Protein AF-A0A6G3XLB9-F1 (afdb_monomer_lite)

InterPro domains:
  IPR001460 Penicillin-binding protein, transpeptidase [PF00905] (179-343)
  IPR012338 Beta-lactamase/transpeptidase-like [G3DSA:3.40.710.10] (154-348)
  IPR012338 Beta-lactamase/transpeptidase-like [SSF56601] (153-343)
  IPR050515 Class D beta-lactamase/transpeptidase [PTHR30627] (144-345)

Secondary structure (DSSP, 8-state):
-HHHHHHTTS-EEEEEEEE---BTTEEEEEEEEEEEETTEEEEEEEEEEEEEEE-TTT-SEEEE--GGGT-TTPPTT-EEEEEE-S---EEEE-TTS-B--TTT-GGGHHHHHHHHHHHTTTS--B--EEEEEE-SSTTSPPEEEEEEEPPBPEEEE-S--HHHHHHHHHHHTTSTT-EEEEEEGGGTEEEEEEESSTTS--HHHH--B--GGGGHHHHHHHHHHTTS--TTSB----SEEEETTEEEE-GGG--PPTT-BHHHHHHTT-SHHHHTTHHHH--TTHHHHHHHHTS-TTS----SS--PPPB-----HHHHHHHTTT-SS-BB-HHHHHHHHHHHHHS--

Structure (mmCIF, N/CA/C/O backbone):
data_AF-A0A6G3XLB9-F1
#
_entry.id   AF-A0A6G3XLB9-F1
#
loop_
_atom_site.group_PDB
_atom_site.id
_atom_site.type_symbol
_atom_site.label_atom_id
_atom_site.label_alt_id
_atom_site.label_comp_id
_atom_site.label_asym_id
_atom_site.label_entity_id
_atom_site.label_seq_id
_atom_site.pdbx_PDB_ins_code
_atom_site.Cartn_x
_atom_site.Cartn_y
_atom_site.Cartn_z
_atom_site.occupancy
_atom_site.B_iso_or_equiv
_atom_site.auth_seq_id
_atom_site.auth_comp_id
_atom_site.auth_asym_id
_atom_site.auth_atom_id
_atom_site.pdbx_PDB_model_num
ATOM 1 N N . PRO A 1 1 ? -29.215 17.493 33.807 1.00 61.50 1 PRO A N 1
ATOM 2 C CA . PRO A 1 1 ? -28.642 16.806 32.622 1.00 61.50 1 PRO A CA 1
ATOM 3 C C . PRO A 1 1 ? -28.037 15.432 32.961 1.00 61.50 1 PRO A C 1
ATOM 5 O O . PRO A 1 1 ? -28.637 14.429 32.603 1.00 61.50 1 PRO A O 1
ATOM 8 N N . VAL A 1 2 ? -26.942 15.364 33.736 1.00 71.38 2 VAL A N 1
ATOM 9 C CA . VAL A 1 2 ? -26.211 14.101 34.005 1.00 71.38 2 VAL A CA 1
ATOM 10 C C . VAL A 1 2 ? -27.063 13.036 34.715 1.00 71.38 2 VAL A C 1
ATOM 12 O O . VAL A 1 2 ? -27.076 11.879 34.305 1.00 71.38 2 VAL A O 1
ATOM 15 N N . LEU A 1 3 ? -27.842 13.412 35.738 1.00 75.50 3 LEU A N 1
ATOM 16 C CA . LEU A 1 3 ? -28.719 12.466 36.449 1.00 75.50 3 LEU A CA 1
ATOM 17 C C . LEU A 1 3 ? -29.851 11.907 35.572 1.00 75.50 3 LEU A C 1
ATOM 19 O O . LEU A 1 3 ? -30.246 10.762 35.768 1.00 75.50 3 LEU A O 1
ATOM 23 N N . ALA A 1 4 ? -30.347 12.691 34.607 1.00 75.81 4 ALA A N 1
ATOM 24 C CA . ALA A 1 4 ? -31.329 12.213 33.635 1.00 75.81 4 ALA A CA 1
ATOM 25 C C . ALA A 1 4 ? -30.671 11.210 32.674 1.00 75.81 4 ALA A C 1
ATOM 27 O O . ALA A 1 4 ? -31.152 10.086 32.555 1.00 75.81 4 ALA A O 1
ATOM 28 N N . SER A 1 5 ? -29.491 11.549 32.131 1.00 76.62 5 SER A N 1
ATOM 29 C CA . SER A 1 5 ? -28.730 10.647 31.251 1.00 76.62 5 SER A CA 1
ATOM 30 C C . SER A 1 5 ? -28.368 9.318 31.922 1.00 76.62 5 SER A C 1
ATOM 32 O O . SER A 1 5 ? -28.379 8.280 31.276 1.00 76.62 5 SER A O 1
ATOM 34 N N . TYR A 1 6 ? -28.141 9.300 33.242 1.00 84.94 6 TYR A N 1
ATOM 35 C CA . TYR A 1 6 ? -27.827 8.073 33.979 1.00 84.94 6 TYR A CA 1
ATOM 36 C C . TYR A 1 6 ? -28.937 7.011 33.872 1.00 84.94 6 TYR A C 1
ATOM 38 O O . TYR A 1 6 ? -28.664 5.826 33.686 1.00 84.94 6 TYR A O 1
ATOM 46 N N . GLY A 1 7 ? -30.199 7.425 33.997 1.00 85.38 7 GLY A N 1
ATOM 47 C CA . GLY A 1 7 ? -31.343 6.517 33.907 1.00 85.38 7 GLY A CA 1
ATOM 48 C C . GLY A 1 7 ? -31.862 6.341 32.480 1.00 85.38 7 GLY A C 1
ATOM 49 O O . GLY A 1 7 ? -32.194 5.226 32.079 1.00 85.38 7 GLY A O 1
ATOM 50 N N . GLU A 1 8 ? -31.943 7.432 31.721 1.00 86.06 8 GLU A N 1
ATOM 51 C CA . GLU A 1 8 ? -32.620 7.472 30.422 1.00 86.06 8 GLU A CA 1
ATOM 52 C C . GLU A 1 8 ? -31.696 7.050 29.277 1.00 86.06 8 GLU A C 1
ATOM 54 O O . GLU A 1 8 ? -32.019 6.102 28.558 1.00 86.06 8 GLU A O 1
ATOM 59 N N . ASP A 1 9 ? -30.528 7.681 29.156 1.00 88.06 9 ASP A N 1
ATOM 60 C CA . ASP A 1 9 ? -29.599 7.470 28.037 1.00 88.06 9 ASP A CA 1
ATOM 61 C C . ASP A 1 9 ? -28.679 6.267 28.277 1.00 88.06 9 ASP A C 1
ATOM 63 O O . ASP A 1 9 ? -28.451 5.440 27.395 1.00 88.06 9 ASP A O 1
ATOM 67 N N . ALA A 1 10 ? -28.189 6.121 29.506 1.00 89.56 10 ALA A N 1
ATOM 68 C CA . ALA A 1 10 ? -27.330 5.024 29.929 1.00 89.56 10 ALA A CA 1
ATOM 69 C C . ALA A 1 10 ? -28.110 3.789 30.382 1.00 89.56 10 ALA A C 1
ATOM 71 O O . ALA A 1 10 ? -27.511 2.750 30.640 1.00 89.56 10 ALA A O 1
ATOM 72 N N . ARG A 1 11 ? -29.443 3.881 30.498 1.00 93.31 11 ARG A N 1
ATOM 73 C CA . ARG A 1 11 ? -30.326 2.762 30.869 1.00 93.31 11 ARG A CA 1
ATOM 74 C C . ARG A 1 11 ? -29.894 2.030 32.147 1.00 93.31 11 ARG A C 1
ATOM 76 O O . ARG A 1 11 ? -30.068 0.810 32.276 1.00 93.31 11 ARG A O 1
ATOM 83 N N . ILE A 1 12 ? -29.311 2.762 33.096 1.00 92.50 12 ILE A N 1
ATOM 84 C CA . ILE A 1 12 ? -28.832 2.199 34.353 1.00 92.50 12 ILE A CA 1
ATOM 85 C C . ILE A 1 12 ? -30.005 2.143 35.334 1.00 92.50 12 ILE A C 1
ATOM 87 O O . ILE A 1 12 ? -30.500 3.158 35.820 1.00 92.50 12 ILE A O 1
ATOM 91 N N . GLY A 1 13 ? -30.455 0.926 35.637 1.00 88.12 13 GLY A N 1
ATOM 92 C CA . GLY A 1 13 ? -31.552 0.647 36.560 1.00 88.12 13 GLY A CA 1
ATOM 93 C C . GLY A 1 13 ? -31.109 -0.114 37.812 1.00 88.12 13 GLY A C 1
ATOM 94 O O . GLY A 1 13 ? -29.985 -0.608 37.909 1.00 88.12 13 GLY A O 1
ATOM 95 N N . LYS A 1 14 ? -32.026 -0.248 38.785 1.00 85.75 14 LYS A N 1
ATOM 96 C CA . LYS A 1 14 ? -31.817 -0.984 40.054 1.00 85.75 14 LYS A CA 1
ATOM 97 C C . LYS A 1 14 ? -30.526 -0.576 40.778 1.00 85.75 14 LYS A C 1
ATOM 99 O O . LYS A 1 14 ? -29.664 -1.406 41.061 1.00 85.75 14 LYS A O 1
ATOM 104 N N . VAL A 1 15 ? -30.406 0.712 41.078 1.00 92.88 15 VAL A N 1
ATOM 105 C CA . VAL A 1 15 ? -29.230 1.274 41.745 1.00 92.88 15 VAL A CA 1
ATOM 106 C C . VAL A 1 15 ? -29.278 0.981 43.246 1.00 92.88 15 VAL A C 1
ATOM 108 O O . VAL A 1 15 ? -30.219 1.360 43.940 1.00 92.88 15 VAL A O 1
ATOM 111 N N . LYS A 1 16 ? -28.233 0.335 43.760 1.00 95.94 16 LYS A N 1
ATOM 112 C CA . LYS A 1 16 ? -27.944 0.187 45.187 1.00 95.94 16 LYS A CA 1
ATOM 113 C C . LYS A 1 16 ? -26.653 0.930 45.503 1.00 95.94 16 LYS A C 1
ATOM 115 O O . LYS A 1 16 ? -25.577 0.516 45.077 1.00 95.94 16 LYS A O 1
ATOM 120 N N . ILE A 1 17 ? -26.767 1.989 46.295 1.00 96.06 17 ILE A N 1
ATOM 121 C CA . ILE A 1 17 ? -25.628 2.758 46.800 1.00 96.06 17 ILE A CA 1
ATOM 122 C C . ILE A 1 17 ? -25.336 2.294 48.225 1.00 96.06 17 ILE A C 1
ATOM 124 O O . ILE A 1 17 ? -26.238 2.220 49.056 1.00 96.06 17 ILE A O 1
ATOM 128 N N . THR A 1 18 ? -24.086 1.933 48.499 1.00 97.25 18 THR A N 1
ATOM 129 C CA . THR A 1 18 ? -23.629 1.506 49.827 1.00 97.25 18 THR A CA 1
ATOM 130 C C . THR A 1 18 ? -22.561 2.482 50.314 1.00 97.25 18 THR A C 1
ATOM 132 O O . THR A 1 18 ? -21.472 2.485 49.734 1.00 97.25 18 THR A O 1
ATOM 135 N N . PRO A 1 19 ? -22.845 3.324 51.325 1.00 96.06 19 PRO A N 1
ATOM 136 C CA . PRO A 1 19 ? -21.860 4.251 51.864 1.00 96.06 19 PRO A CA 1
ATOM 137 C C . PRO A 1 19 ? -20.759 3.505 52.623 1.00 96.06 19 PRO A C 1
ATOM 139 O O . PRO A 1 19 ? -21.019 2.519 53.313 1.00 96.06 19 PRO A O 1
ATOM 142 N N . GLY A 1 20 ? -19.531 3.990 52.483 1.00 94.81 20 GLY A N 1
ATOM 143 C CA . GLY A 1 20 ? -18.390 3.620 53.308 1.00 94.81 20 GLY A CA 1
ATOM 144 C C . GLY A 1 20 ? -18.205 4.578 54.493 1.00 94.81 20 GLY A C 1
ATOM 145 O O . GLY A 1 20 ? -18.959 5.544 54.641 1.00 94.81 20 GLY A O 1
ATOM 146 N N . PRO A 1 21 ? -17.204 4.325 55.354 1.00 95.06 21 PRO A N 1
ATOM 147 C CA . PRO A 1 21 ? -16.881 5.206 56.471 1.00 95.06 21 PRO A CA 1
ATOM 148 C C . PRO A 1 21 ? -16.457 6.603 55.979 1.00 95.06 21 PRO A C 1
ATOM 150 O O . PRO A 1 21 ? -15.603 6.686 55.093 1.00 95.06 21 PRO A O 1
ATOM 153 N N . PRO A 1 22 ? -17.013 7.698 56.530 1.00 94.44 22 PRO A N 1
ATOM 154 C CA . PRO A 1 22 ? -16.615 9.051 56.155 1.00 94.44 22 PRO A CA 1
ATOM 155 C C . PRO A 1 22 ? -15.195 9.382 56.636 1.00 94.44 22 PRO A C 1
ATOM 157 O O . PRO A 1 22 ? -14.788 8.977 57.726 1.00 94.44 22 PRO A O 1
ATOM 160 N N . VAL A 1 23 ? -14.466 10.175 55.848 1.00 94.44 23 VAL A N 1
ATOM 161 C CA . VAL A 1 23 ? -13.129 10.693 56.178 1.00 94.44 23 VAL A CA 1
ATOM 162 C C . VAL A 1 23 ? -13.140 12.212 56.019 1.00 94.44 23 VAL A C 1
ATOM 164 O O . VAL A 1 23 ? -13.161 12.743 54.909 1.00 94.44 23 VAL A O 1
ATOM 167 N N . GLY A 1 24 ? -13.150 12.937 57.140 1.00 94.31 24 GLY A N 1
ATOM 168 C CA . GLY A 1 24 ? -13.325 14.390 57.123 1.00 94.31 24 GLY A CA 1
ATOM 169 C C . GLY A 1 24 ? -14.680 14.777 56.520 1.00 94.31 24 GLY A C 1
ATOM 170 O O . GLY A 1 24 ? -15.721 14.360 57.020 1.00 94.31 24 GLY A O 1
ATOM 171 N N . THR A 1 25 ? -14.670 15.568 55.446 1.00 94.25 25 THR A N 1
ATOM 172 C CA . THR A 1 25 ? -15.878 15.974 54.702 1.00 94.25 25 THR A CA 1
ATOM 173 C C . THR A 1 25 ? -16.255 15.015 53.573 1.00 94.25 25 THR A C 1
ATOM 175 O O . THR A 1 25 ? -17.275 15.220 52.920 1.00 94.25 25 THR A O 1
ATOM 178 N N . LYS A 1 26 ? -15.456 13.976 53.325 1.00 96.12 26 LYS A N 1
ATOM 179 C CA . LYS A 1 26 ? -15.639 13.048 52.209 1.00 96.12 26 LYS A CA 1
ATOM 180 C C . LYS A 1 26 ? -16.366 11.783 52.646 1.00 96.12 26 LYS A C 1
ATOM 182 O O . LYS A 1 26 ? -16.076 11.222 53.703 1.00 96.12 26 LYS A O 1
ATOM 187 N N . VAL A 1 27 ? -17.295 11.320 51.816 1.00 97.00 27 VAL A N 1
ATOM 188 C CA . VAL A 1 27 ? -18.061 10.087 52.023 1.00 97.00 27 VAL A CA 1
ATOM 189 C C . VAL A 1 27 ? -17.866 9.191 50.799 1.00 97.00 27 VAL A C 1
ATOM 191 O O . VAL A 1 27 ? -18.510 9.426 49.771 1.00 97.00 27 VAL A O 1
ATOM 194 N N . PRO A 1 28 ? -16.988 8.174 50.866 1.00 97.00 28 PRO A N 1
ATOM 195 C CA . PRO A 1 28 ? -16.879 7.186 49.803 1.00 97.00 28 PRO A CA 1
ATOM 196 C C . PRO A 1 28 ? -18.130 6.303 49.782 1.00 97.00 28 PRO A C 1
ATOM 198 O O . PRO A 1 28 ? -18.749 6.048 50.815 1.00 97.00 28 PRO A O 1
ATOM 201 N N . TYR A 1 29 ? -18.506 5.792 48.618 1.00 97.38 29 TYR A N 1
ATOM 202 C CA . TYR A 1 29 ? -19.588 4.824 48.469 1.00 97.38 29 TYR A CA 1
ATOM 203 C C . TYR A 1 29 ? -19.343 3.914 47.269 1.00 97.38 29 TYR A C 1
ATOM 205 O O . TYR A 1 29 ? -18.605 4.227 46.339 1.00 97.38 29 TYR A O 1
ATOM 213 N N . THR A 1 30 ? -19.983 2.750 47.286 1.00 97.12 30 THR A N 1
ATOM 214 C CA . THR A 1 30 ? -20.020 1.834 46.143 1.00 97.12 30 THR A CA 1
ATOM 215 C C . THR A 1 30 ? -21.404 1.848 45.525 1.00 97.12 30 THR A C 1
ATOM 217 O O . THR A 1 30 ? -22.406 1.725 46.231 1.00 97.12 30 THR A O 1
ATOM 220 N N . VAL A 1 31 ? -21.454 1.942 44.204 1.00 96.56 31 VAL A N 1
ATOM 221 C CA . VAL A 1 31 ? -22.668 1.790 43.412 1.00 96.56 31 VAL A CA 1
ATOM 222 C C . VAL A 1 31 ? -22.682 0.392 42.815 1.00 96.56 31 VAL A C 1
ATOM 224 O O . VAL A 1 31 ? -21.706 -0.042 42.210 1.00 96.56 31 VAL A O 1
ATOM 227 N N . LYS A 1 32 ? -23.799 -0.315 42.981 1.00 96.75 32 LYS A N 1
ATOM 228 C CA . LYS A 1 32 ? -24.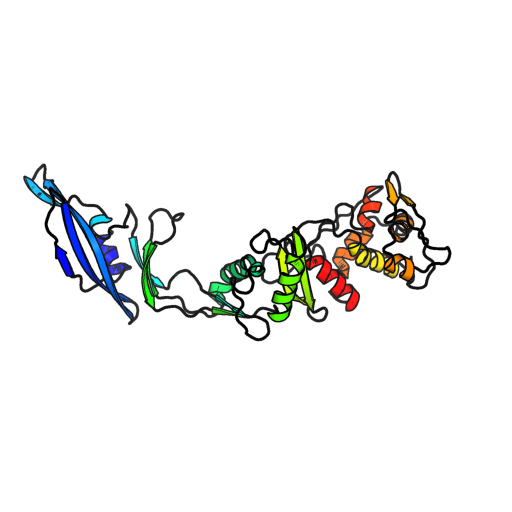132 -1.528 42.231 1.00 96.75 32 LYS A CA 1
ATOM 229 C C . LYS A 1 32 ? -25.422 -1.276 41.477 1.00 96.75 32 LYS A C 1
ATOM 231 O O . LYS A 1 32 ? -26.418 -0.908 42.089 1.00 96.75 32 LYS A O 1
ATOM 236 N N . ALA A 1 33 ? -25.409 -1.486 40.175 1.00 95.56 33 ALA A N 1
ATOM 237 C CA . ALA A 1 33 ? -26.556 -1.265 39.314 1.00 95.56 33 ALA A CA 1
ATOM 238 C C . ALA A 1 33 ? -26.646 -2.352 38.241 1.00 95.56 33 ALA A C 1
ATOM 240 O O . ALA A 1 33 ? -25.793 -3.236 38.137 1.00 95.56 33 ALA A O 1
ATOM 241 N N . THR A 1 34 ? -27.713 -2.316 37.453 1.00 95.44 34 THR A N 1
ATOM 242 C CA . THR A 1 34 ? -27.880 -3.160 36.270 1.00 95.44 34 THR A CA 1
ATOM 243 C C . THR A 1 34 ? -28.110 -2.266 35.070 1.00 95.44 34 THR A C 1
ATOM 245 O O . THR A 1 34 ? -29.065 -1.493 35.061 1.00 95.44 34 THR A O 1
ATOM 248 N N . VAL A 1 35 ? -27.276 -2.400 34.046 1.00 95.44 35 VAL A N 1
ATOM 249 C CA . VAL A 1 35 ? -27.523 -1.741 32.763 1.00 95.44 35 VAL A CA 1
ATOM 250 C C . VAL A 1 35 ? -28.338 -2.673 31.891 1.00 95.44 35 VAL A C 1
ATOM 252 O O . VAL A 1 35 ? -28.033 -3.867 31.842 1.00 95.44 35 VAL A O 1
ATOM 255 N N . SER A 1 36 ? -29.389 -2.156 31.253 1.00 92.62 36 SER A N 1
ATOM 256 C CA . SER A 1 36 ? -30.243 -2.950 30.365 1.00 92.62 36 SER A CA 1
ATOM 257 C C . SER A 1 36 ? -30.520 -2.234 29.052 1.00 92.62 36 SER A C 1
ATOM 259 O O . SER A 1 36 ? -31.028 -1.122 29.054 1.00 92.62 36 SER A O 1
ATOM 261 N N . TYR A 1 37 ? -30.244 -2.888 27.931 1.00 91.50 37 TYR A N 1
ATOM 262 C CA . TYR A 1 37 ? -30.482 -2.341 26.599 1.00 91.50 37 TYR A CA 1
ATOM 263 C C . TYR A 1 37 ? -30.897 -3.465 25.654 1.00 91.50 37 TYR A C 1
ATOM 265 O O . TYR A 1 37 ? -30.228 -4.496 25.603 1.00 91.50 37 TYR A O 1
ATOM 273 N N . ASP A 1 38 ? -32.010 -3.276 24.944 1.00 86.25 38 ASP A N 1
ATOM 274 C CA . ASP A 1 38 ? -32.533 -4.208 23.934 1.00 86.25 38 ASP A CA 1
ATOM 275 C C . ASP A 1 38 ? -32.519 -5.692 24.376 1.00 86.25 38 ASP A C 1
ATOM 277 O O . ASP A 1 38 ? -31.868 -6.561 23.796 1.00 86.25 38 ASP A O 1
ATOM 281 N N . GLY A 1 39 ? -33.151 -5.974 25.522 1.00 85.44 39 GLY A N 1
ATOM 282 C CA . GLY A 1 39 ? -33.248 -7.325 26.096 1.00 85.44 39 GLY A CA 1
ATOM 283 C C . GLY A 1 39 ? -31.958 -7.887 26.717 1.00 85.44 39 GLY A C 1
ATOM 284 O O . GLY A 1 39 ? -31.989 -8.971 27.301 1.00 85.44 39 GLY A O 1
ATOM 285 N N . LYS A 1 40 ? -30.831 -7.168 26.644 1.00 88.06 40 LYS A N 1
ATOM 286 C CA . LYS A 1 40 ? -29.551 -7.543 27.265 1.00 88.06 40 LYS A CA 1
ATOM 287 C C . LYS A 1 40 ? -29.391 -6.819 28.595 1.00 88.06 40 LYS A C 1
ATOM 289 O O . LYS A 1 40 ? -29.655 -5.623 28.673 1.00 88.06 40 LYS A O 1
ATOM 294 N N . SER A 1 41 ? -28.883 -7.511 29.616 1.00 91.75 41 SER A N 1
ATOM 295 C CA . SER A 1 41 ? -28.586 -6.903 30.918 1.00 91.75 41 SER A CA 1
ATOM 296 C C . SER A 1 41 ? -27.256 -7.383 31.490 1.00 91.75 41 SER A C 1
ATOM 298 O O . SER A 1 41 ? -26.941 -8.576 31.443 1.00 91.75 41 SER A O 1
ATOM 300 N N . LYS A 1 42 ? -26.488 -6.465 32.083 1.00 94.00 42 LYS A N 1
ATOM 301 C CA . LYS A 1 42 ? -25.239 -6.772 32.796 1.00 94.00 42 LYS A CA 1
ATOM 302 C C . LYS A 1 42 ? -25.126 -5.967 34.096 1.00 94.00 42 LYS A C 1
ATOM 304 O O . LYS A 1 42 ? -25.623 -4.841 34.164 1.00 94.00 42 LYS A O 1
ATOM 309 N N . PRO A 1 43 ? -24.488 -6.528 35.138 1.00 95.38 43 PRO A N 1
ATOM 310 C CA . PRO A 1 43 ? -24.204 -5.782 36.355 1.00 95.38 43 PRO A CA 1
ATOM 311 C C . PRO A 1 43 ? -23.134 -4.715 36.092 1.00 95.38 43 PRO A C 1
ATOM 313 O O . PRO A 1 43 ? -22.126 -4.991 35.446 1.00 95.38 43 PRO A O 1
ATOM 316 N N . LEU A 1 44 ? -23.342 -3.525 36.651 1.00 94.25 44 LEU A N 1
ATOM 317 C CA . LEU A 1 44 ? -22.369 -2.437 36.716 1.00 94.25 44 LEU A CA 1
ATOM 318 C C . LEU A 1 44 ? -22.015 -2.196 38.184 1.00 94.25 44 LEU A C 1
ATOM 320 O O . LEU A 1 44 ? -22.903 -2.118 39.035 1.00 94.25 44 LEU A O 1
ATOM 324 N N . SER A 1 45 ? -20.726 -2.087 38.496 1.00 94.62 45 SER A N 1
ATOM 325 C CA . SER A 1 45 ? -20.265 -1.779 39.847 1.00 94.62 45 SER A CA 1
ATOM 326 C C . SER A 1 45 ? -19.072 -0.844 39.788 1.00 94.62 45 SER A C 1
ATOM 328 O O . SER A 1 45 ? -18.106 -1.133 39.091 1.00 94.62 45 SER A O 1
ATOM 330 N N . TYR A 1 46 ? -19.120 0.236 40.558 1.00 93.75 46 TYR A N 1
ATOM 331 C CA . TYR A 1 46 ? -18.024 1.194 40.665 1.00 93.75 46 TYR A CA 1
ATOM 332 C C . TYR A 1 46 ? -18.031 1.862 42.041 1.00 93.75 46 TYR A C 1
ATOM 334 O O . TYR A 1 46 ? -19.049 1.882 42.738 1.00 93.75 46 TYR A O 1
ATOM 342 N N . ALA A 1 47 ? -16.879 2.384 42.448 1.00 95.44 47 ALA A N 1
ATOM 343 C CA . ALA A 1 47 ? -16.754 3.218 43.635 1.00 95.44 47 ALA A CA 1
ATOM 344 C C . ALA A 1 47 ? -16.785 4.693 43.230 1.00 95.44 47 ALA A C 1
ATOM 346 O O . ALA A 1 47 ? -16.311 5.050 42.154 1.00 95.44 47 ALA A O 1
ATOM 347 N N . SER A 1 48 ? -17.335 5.540 44.089 1.00 95.50 48 SER A N 1
ATOM 348 C CA . SER A 1 48 ? -17.216 6.987 43.963 1.00 95.50 48 SER A CA 1
ATOM 349 C C . SER A 1 48 ? -17.217 7.634 45.350 1.00 95.50 48 SER A C 1
ATOM 351 O O . SER A 1 48 ? -17.230 6.952 46.375 1.00 95.50 48 SER A O 1
ATOM 353 N N . GLU A 1 49 ? -17.147 8.954 45.389 1.00 96.38 49 GLU A N 1
ATOM 354 C CA . GLU A 1 49 ? -17.085 9.755 46.598 1.00 96.38 49 GLU A CA 1
ATOM 355 C C . GLU A 1 49 ? -17.943 11.007 46.423 1.00 96.38 49 GLU A C 1
ATOM 357 O O . GLU A 1 49 ? -18.153 11.496 45.313 1.00 96.38 49 GLU A O 1
ATOM 362 N N . LEU A 1 50 ? -18.480 11.508 47.531 1.00 96.44 50 LEU A N 1
ATOM 363 C CA . LEU A 1 50 ? -19.092 12.828 47.592 1.00 96.44 50 LEU A CA 1
ATOM 364 C C . LEU A 1 50 ? -18.450 13.638 48.711 1.00 96.44 50 LEU A C 1
ATOM 366 O O . LEU A 1 50 ? -17.997 13.078 49.712 1.00 96.44 50 LEU A O 1
ATOM 370 N N . THR A 1 51 ? -18.450 14.956 48.555 1.00 96.81 51 THR A N 1
ATOM 371 C CA . THR A 1 51 ? -18.022 15.888 49.600 1.00 96.81 51 THR A CA 1
ATOM 372 C C . THR A 1 51 ? -19.254 16.527 50.224 1.00 96.81 51 THR A C 1
ATOM 374 O O . THR A 1 51 ? -20.168 16.956 49.523 1.00 96.81 51 THR A O 1
ATOM 377 N N . VAL A 1 52 ? -19.295 16.588 51.551 1.00 95.81 52 VAL A N 1
ATOM 378 C CA . VAL A 1 52 ? -20.351 17.258 52.309 1.00 95.81 52 VAL A CA 1
ATOM 379 C C . VAL A 1 52 ? -19.872 18.648 52.708 1.00 95.81 52 VAL A C 1
ATOM 381 O O . VAL A 1 52 ? -18.847 18.800 53.373 1.00 95.81 52 VAL A O 1
ATOM 384 N N . VAL A 1 53 ? -20.646 19.663 52.340 1.00 95.31 53 VAL A N 1
ATOM 385 C CA . VAL A 1 53 ? -20.407 21.072 52.672 1.00 95.31 53 VAL A CA 1
ATOM 386 C C . VAL A 1 53 ? -21.566 21.636 53.483 1.00 95.31 53 VAL A C 1
ATOM 388 O O . VAL A 1 53 ? -22.679 21.107 53.484 1.00 95.31 53 VAL A O 1
ATOM 391 N N . ARG A 1 54 ? -21.318 22.731 54.202 1.00 94.69 54 ARG A N 1
ATOM 392 C CA . ARG A 1 54 ? -22.373 23.459 54.908 1.00 94.69 54 ARG A CA 1
ATOM 393 C C . ARG A 1 54 ? -22.962 24.517 53.981 1.00 94.69 54 ARG A C 1
ATOM 395 O O . ARG A 1 54 ? -22.246 25.402 53.526 1.00 94.69 54 ARG A O 1
ATOM 402 N N . GLY A 1 55 ? -24.270 24.453 53.742 1.00 92.00 55 GLY A N 1
ATOM 403 C CA . GLY A 1 55 ? -24.985 25.462 52.968 1.00 92.00 55 GLY A CA 1
ATOM 404 C C . GLY A 1 55 ? -24.874 26.836 53.624 1.00 92.00 55 GLY A C 1
ATOM 405 O O . GLY A 1 55 ? -25.259 26.998 54.781 1.00 92.00 55 GLY A O 1
ATOM 406 N N . LEU A 1 56 ? -24.371 27.824 52.884 1.00 88.94 56 LEU A N 1
ATOM 407 C CA . LEU A 1 56 ? -24.086 29.164 53.412 1.00 88.94 56 LEU A CA 1
ATOM 408 C C . LEU A 1 56 ? -25.351 29.918 53.848 1.00 88.94 56 LEU A C 1
ATOM 410 O O . LEU A 1 56 ? -25.313 30.690 54.799 1.00 88.94 56 LEU A O 1
ATOM 414 N N . THR A 1 57 ? -26.480 29.666 53.183 1.00 89.38 57 THR A N 1
ATOM 415 C CA . THR A 1 57 ? -27.769 30.318 53.466 1.00 89.38 57 THR A CA 1
ATOM 416 C C . THR A 1 57 ? -28.688 29.482 54.354 1.00 89.38 57 THR A C 1
ATOM 418 O O . THR A 1 57 ? -29.472 30.032 55.119 1.00 89.38 57 THR A O 1
ATOM 421 N N . THR A 1 58 ? -28.609 28.151 54.274 1.00 91.50 58 THR A N 1
ATOM 422 C CA . THR A 1 58 ? -29.516 27.241 54.999 1.00 91.50 58 THR A CA 1
ATOM 423 C C . THR A 1 58 ? -28.904 26.650 56.266 1.00 91.50 58 THR A C 1
ATOM 425 O O . THR A 1 58 ? -29.627 26.095 57.090 1.00 91.50 58 THR A O 1
ATOM 428 N N . GLY A 1 59 ? -27.574 26.684 56.399 1.00 91.56 59 GLY A N 1
ATOM 429 C CA . GLY A 1 59 ? -26.825 26.022 57.466 1.00 91.56 59 GLY A CA 1
ATOM 430 C C . GLY A 1 59 ? -26.847 24.487 57.420 1.00 91.56 59 GLY A C 1
ATOM 431 O O . GLY A 1 59 ? -26.209 23.860 58.269 1.00 91.56 59 GLY A O 1
ATOM 432 N N . LYS A 1 60 ? -27.556 23.877 56.459 1.00 94.25 60 LYS A N 1
ATOM 433 C CA . LYS A 1 60 ? -27.735 22.422 56.332 1.00 94.25 60 LYS A CA 1
ATOM 434 C C . LYS A 1 60 ? -26.514 21.761 55.696 1.00 94.25 60 LYS A C 1
ATOM 436 O O . LYS A 1 60 ? -25.792 22.395 54.931 1.00 94.25 60 LYS A O 1
ATOM 441 N N . ALA A 1 61 ? -26.308 20.480 55.992 1.00 92.81 61 ALA A N 1
ATOM 442 C CA . ALA A 1 61 ? -25.367 19.653 55.246 1.00 92.81 61 ALA A CA 1
ATOM 443 C C . ALA A 1 61 ? -25.902 19.445 53.822 1.00 92.81 61 ALA A C 1
ATOM 445 O O . ALA A 1 61 ? -27.035 18.998 53.646 1.00 92.81 61 ALA A O 1
ATOM 446 N N . LEU A 1 62 ? -25.096 19.801 52.829 1.00 94.62 62 LEU A N 1
ATOM 447 C CA . LEU A 1 62 ? -25.382 19.651 51.408 1.00 94.62 62 LEU A CA 1
ATOM 448 C C . LEU A 1 62 ? -24.263 18.838 50.760 1.00 94.62 62 LEU A C 1
ATOM 450 O O . LEU A 1 62 ? -23.136 18.823 51.251 1.00 94.62 62 LEU A O 1
ATOM 454 N N . VAL A 1 63 ? -24.579 18.172 49.654 1.00 94.25 63 VAL A N 1
ATOM 455 C CA . VAL A 1 63 ? -23.558 17.569 48.797 1.00 94.25 63 VAL A CA 1
ATOM 456 C C . VAL A 1 63 ? -22.967 18.673 47.931 1.00 94.25 63 VAL A C 1
ATOM 458 O O . VAL A 1 63 ? -23.713 19.389 47.264 1.00 94.25 63 VAL A O 1
ATOM 461 N N . ASP A 1 64 ? -21.645 18.798 47.949 1.00 94.25 64 ASP A N 1
ATOM 462 C CA . ASP A 1 64 ? -20.910 19.605 46.984 1.00 94.25 64 ASP A CA 1
ATOM 463 C C . ASP A 1 64 ? -20.985 18.897 45.630 1.00 94.25 64 ASP A C 1
ATOM 465 O O . ASP A 1 64 ? -20.341 17.869 45.402 1.00 94.25 64 ASP A O 1
ATOM 469 N N . TRP A 1 65 ? -21.925 19.341 44.799 1.00 93.06 65 TRP A N 1
ATOM 470 C CA . TRP A 1 65 ? -22.305 18.609 43.603 1.00 93.06 65 TRP A CA 1
ATOM 471 C C . TRP A 1 65 ? -21.233 18.745 42.524 1.00 93.06 65 TRP A C 1
ATOM 473 O O . TRP A 1 65 ? -20.872 19.847 42.122 1.00 93.06 65 TRP A O 1
ATOM 483 N N . ALA A 1 66 ? -20.802 17.602 42.002 1.00 93.12 66 ALA A N 1
ATOM 484 C CA . ALA A 1 66 ? -19.977 17.497 40.811 1.00 93.12 66 ALA A CA 1
ATOM 485 C C . ALA A 1 66 ? -20.410 16.260 40.003 1.00 93.12 66 ALA A C 1
ATOM 487 O O . ALA A 1 66 ? -20.938 15.310 40.591 1.00 93.12 66 ALA A O 1
ATOM 488 N N . PRO A 1 67 ? -20.158 16.206 38.681 1.00 92.69 67 PRO A N 1
ATOM 489 C CA . PRO A 1 67 ? -20.433 15.017 37.866 1.00 92.69 67 PRO A CA 1
ATOM 490 C C . PRO A 1 67 ? -19.780 13.737 38.409 1.00 92.69 67 PRO A C 1
ATOM 492 O O . PRO A 1 67 ? -20.349 12.651 38.295 1.00 92.69 67 PRO A O 1
ATOM 495 N N . THR A 1 68 ? -18.640 13.869 39.091 1.00 93.19 68 THR A N 1
ATOM 496 C CA . THR A 1 68 ? -17.936 12.764 39.755 1.00 93.19 68 THR A CA 1
ATOM 497 C C . THR A 1 68 ? -18.773 12.071 40.836 1.00 93.19 68 THR A C 1
ATOM 499 O O . THR A 1 68 ? -18.612 10.871 41.050 1.00 93.19 68 THR A O 1
ATOM 502 N N . VAL A 1 69 ? -19.752 12.763 41.437 1.00 94.31 69 VAL A N 1
ATOM 503 C CA . VAL A 1 69 ? -20.742 12.174 42.362 1.00 94.31 69 VAL A CA 1
ATOM 504 C C . VAL A 1 69 ? -21.657 11.158 41.655 1.00 94.31 69 VAL A C 1
ATOM 506 O O . VAL A 1 69 ? -22.295 10.328 42.291 1.00 94.31 69 VAL A O 1
ATOM 509 N N . VAL A 1 70 ? -21.751 11.183 40.327 1.00 92.75 70 VAL A N 1
ATOM 510 C CA . VAL A 1 70 ? -22.508 10.180 39.567 1.00 92.75 70 VAL A CA 1
ATOM 511 C C . VAL A 1 70 ? -21.603 9.018 39.159 1.00 92.75 70 VAL A C 1
ATOM 513 O O . VAL A 1 70 ? -21.964 7.857 39.359 1.00 92.75 70 VAL A O 1
ATOM 516 N N . HIS A 1 71 ? -20.419 9.319 38.625 1.00 93.69 71 HIS A N 1
ATOM 517 C CA . HIS A 1 71 ? -19.400 8.340 38.252 1.00 93.69 71 HIS A CA 1
ATOM 518 C C . HIS A 1 71 ? -18.013 9.002 38.310 1.00 93.69 71 HIS A C 1
ATOM 520 O O . HIS A 1 71 ?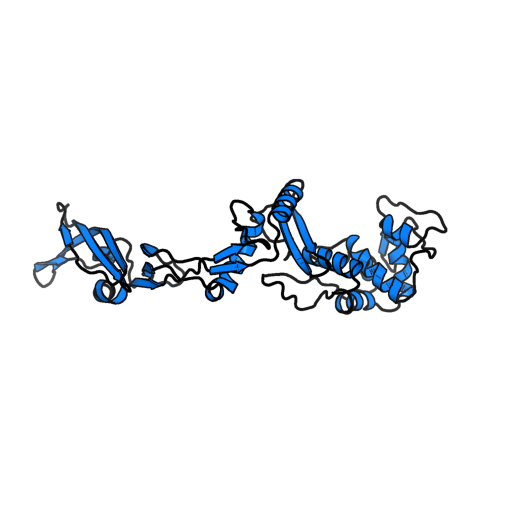 -17.868 10.098 37.775 1.00 93.69 71 HIS A O 1
ATOM 526 N N . PRO A 1 72 ? -16.974 8.370 38.890 1.00 92.94 72 PRO A N 1
ATOM 527 C CA . PRO A 1 72 ? -15.694 9.031 39.189 1.00 92.94 72 PRO A CA 1
ATOM 528 C C . PRO A 1 72 ? -14.934 9.549 37.958 1.00 92.94 72 PRO A C 1
ATOM 530 O O . PRO A 1 72 ? -14.078 10.414 38.094 1.00 92.94 72 PRO A O 1
ATOM 533 N N . GLN A 1 73 ? -15.235 9.019 36.770 1.00 89.50 73 GLN A N 1
ATOM 534 C CA . GLN A 1 73 ? -14.615 9.423 35.501 1.00 89.50 73 GLN A CA 1
ATOM 535 C C . GLN A 1 73 ? -15.415 10.488 34.730 1.00 89.50 73 GLN A C 1
ATOM 537 O O . GLN A 1 73 ? -14.994 10.878 33.647 1.00 89.50 73 GLN A O 1
ATOM 542 N N . LEU A 1 74 ? -16.567 10.945 35.241 1.00 91.56 74 LEU A N 1
ATOM 543 C CA . LEU A 1 74 ? -17.337 12.003 34.584 1.00 91.56 74 LEU A CA 1
ATOM 544 C C . LEU A 1 74 ? -16.679 13.368 34.786 1.00 91.56 74 LEU A C 1
ATOM 546 O O . LEU A 1 74 ? -16.419 13.788 35.915 1.00 91.56 74 LEU A O 1
ATOM 550 N N . THR A 1 75 ? -16.483 14.078 33.680 1.00 89.81 75 THR A N 1
ATOM 551 C CA . THR A 1 75 ? -16.073 15.482 33.638 1.00 89.81 75 THR A CA 1
ATOM 552 C C . THR A 1 75 ? -17.282 16.393 33.416 1.00 89.81 75 THR A C 1
ATOM 554 O O . THR A 1 75 ? -18.409 15.935 33.209 1.00 89.81 75 THR A O 1
ATOM 557 N N . GLU A 1 76 ? -17.077 17.706 33.513 1.00 89.81 76 GLU A N 1
ATOM 558 C CA . GLU A 1 76 ? -18.128 18.676 33.211 1.00 89.81 76 GLU A CA 1
ATOM 559 C C . GLU A 1 76 ? -18.580 18.554 31.747 1.00 89.81 76 GLU A C 1
ATOM 561 O O . GLU A 1 76 ? -17.761 18.478 30.836 1.00 89.81 76 GLU A O 1
ATOM 566 N N . GLY A 1 77 ? -19.896 18.483 31.534 1.00 88.31 77 GLY A N 1
ATOM 567 C CA . GLY A 1 77 ? -20.510 18.328 30.212 1.00 88.31 77 GLY A CA 1
ATOM 568 C C . GLY A 1 77 ? -20.532 16.900 29.651 1.00 88.31 77 GLY A C 1
ATOM 569 O O . GLY A 1 77 ? -21.321 16.643 28.747 1.00 88.31 77 GLY A O 1
ATOM 570 N N . ALA A 1 78 ? -19.745 15.966 30.196 1.00 90.44 78 ALA A N 1
ATOM 571 C CA . ALA A 1 78 ? -19.762 14.573 29.756 1.00 90.44 78 ALA A CA 1
ATOM 572 C C . ALA A 1 78 ? -21.094 13.878 30.091 1.00 90.44 78 ALA A C 1
ATOM 574 O O . ALA A 1 78 ? -21.728 14.168 31.116 1.00 90.44 78 ALA A O 1
ATOM 575 N N . THR A 1 79 ? -21.507 12.929 29.250 1.00 91.62 79 THR A N 1
ATOM 576 C CA . THR A 1 79 ? -22.755 12.172 29.430 1.00 91.62 79 THR A CA 1
ATOM 577 C C . THR A 1 79 ? -22.509 10.670 29.485 1.00 91.62 79 THR A C 1
ATOM 579 O O . THR A 1 79 ? -21.497 10.169 29.002 1.00 91.62 79 THR A O 1
ATOM 582 N N . LEU A 1 80 ? -23.420 9.937 30.129 1.00 91.94 80 LEU A N 1
ATOM 583 C CA . LEU A 1 80 ? -23.412 8.475 30.120 1.00 91.94 80 LEU A CA 1
ATOM 584 C C . LEU A 1 80 ? -24.397 7.985 29.066 1.00 91.94 80 LEU A C 1
ATOM 586 O O . LEU A 1 80 ? -25.546 8.427 29.047 1.00 91.94 80 LEU A O 1
ATOM 590 N N . ARG A 1 81 ? -23.973 7.027 28.245 1.00 92.00 81 ARG A N 1
ATOM 591 C CA . ARG A 1 81 ? -24.798 6.450 27.180 1.00 92.00 81 ARG A CA 1
ATOM 592 C C . ARG A 1 81 ? -24.720 4.940 27.169 1.00 92.00 81 ARG A C 1
ATOM 594 O O . ARG A 1 81 ? -23.755 4.346 27.644 1.00 92.00 81 ARG A O 1
ATOM 601 N N . THR A 1 82 ? -25.774 4.300 26.676 1.00 92.31 82 THR A N 1
ATOM 602 C CA . THR A 1 82 ? -25.763 2.879 26.334 1.00 92.31 82 THR A CA 1
ATOM 603 C C . THR A 1 82 ? -26.442 2.669 24.996 1.00 92.31 82 THR A C 1
ATOM 605 O O . THR A 1 82 ? -27.561 3.131 24.778 1.00 92.31 82 THR A O 1
ATOM 608 N N . GLY A 1 83 ? -25.770 1.943 24.113 1.00 89.31 83 GLY A N 1
ATOM 609 C CA . GLY A 1 83 ? -26.230 1.734 22.752 1.00 89.31 83 GLY A CA 1
ATOM 610 C C . GLY A 1 83 ? -25.324 0.810 21.959 1.00 89.31 83 GLY A C 1
ATOM 611 O O . GLY A 1 83 ? -24.432 0.160 22.509 1.00 89.31 83 GLY A O 1
ATOM 612 N N . GLU A 1 84 ? -25.592 0.742 20.662 1.00 85.56 84 GLU A N 1
ATOM 613 C CA . GLU A 1 84 ? -24.717 0.080 19.705 1.00 85.56 84 GLU A CA 1
ATOM 614 C C . GLU A 1 84 ? -23.370 0.816 19.631 1.00 85.56 84 GLU A C 1
ATOM 616 O O . GLU A 1 84 ? -23.327 2.031 19.461 1.00 85.56 84 GLU A O 1
ATOM 621 N N . SER A 1 85 ? -22.271 0.082 19.813 1.00 71.31 85 SER A N 1
ATOM 622 C CA . SER A 1 85 ? -20.912 0.621 19.759 1.00 71.31 85 SER A CA 1
ATOM 623 C C . SER A 1 85 ? -20.615 1.152 18.360 1.00 71.31 85 SER A C 1
ATOM 625 O O . SER A 1 85 ? -20.859 0.468 17.364 1.00 71.31 85 SER A O 1
ATOM 627 N N . SER A 1 86 ? -20.042 2.351 18.297 1.00 63.16 86 SER A N 1
ATOM 628 C CA . SER A 1 86 ? -19.676 3.057 17.065 1.00 63.16 86 SER A CA 1
ATOM 629 C C . SER A 1 86 ? -18.445 2.479 16.366 1.00 63.16 86 SER A C 1
ATOM 631 O O . SER A 1 86 ? -18.088 2.942 15.287 1.00 63.16 86 SER A O 1
ATOM 633 N N . THR A 1 87 ? -17.777 1.473 16.947 1.00 57.78 87 THR A N 1
ATOM 634 C CA . THR A 1 87 ? -16.609 0.842 16.323 1.00 57.78 87 THR A CA 1
ATOM 635 C C . THR A 1 87 ? -17.013 -0.408 15.543 1.00 57.78 87 THR A C 1
ATOM 637 O O . THR A 1 87 ? -17.133 -1.494 16.123 1.00 57.78 87 THR A O 1
ATOM 640 N N . PRO A 1 88 ? -17.186 -0.315 14.208 1.00 57.72 88 PRO A N 1
ATOM 641 C CA . PRO A 1 88 ? -17.342 -1.501 13.394 1.00 57.72 88 PRO A CA 1
ATOM 642 C C . PRO A 1 88 ? -16.060 -2.328 13.495 1.00 57.72 88 PRO A C 1
ATOM 644 O O . PRO A 1 88 ? -14.970 -1.927 13.078 1.00 57.72 88 PRO A O 1
ATOM 647 N N . THR A 1 89 ? -16.184 -3.507 14.091 1.00 69.56 89 THR A N 1
ATOM 648 C CA . THR A 1 89 ? -15.129 -4.513 14.021 1.00 69.56 89 THR A CA 1
ATOM 649 C C . THR A 1 89 ? -15.270 -5.228 12.688 1.00 69.56 89 THR A C 1
ATOM 651 O O . THR A 1 89 ? -16.375 -5.608 12.300 1.00 69.56 89 THR A O 1
ATOM 654 N N . ILE A 1 90 ? -14.160 -5.404 11.973 1.00 82.75 90 ILE A N 1
ATOM 655 C CA . ILE A 1 90 ? -14.129 -6.281 10.806 1.00 82.75 90 ILE A CA 1
ATOM 656 C C . ILE A 1 90 ? -13.200 -7.458 11.043 1.00 82.75 90 ILE A C 1
ATOM 658 O O . ILE A 1 90 ? -12.197 -7.350 11.746 1.00 82.75 90 ILE A O 1
ATOM 662 N N . GLU A 1 91 ? -13.526 -8.564 10.397 1.00 90.75 91 GLU A N 1
ATOM 663 C CA . GLU A 1 91 ? -12.639 -9.688 10.173 1.00 90.75 91 GLU A CA 1
ATOM 664 C C . GLU A 1 91 ? -12.252 -9.685 8.692 1.00 90.75 91 GLU A C 1
ATOM 666 O O . GLU A 1 91 ? -13.016 -10.115 7.822 1.00 90.75 91 GLU A O 1
ATOM 671 N N . ALA A 1 92 ? -11.071 -9.147 8.389 1.00 93.38 92 ALA A N 1
ATOM 672 C CA . ALA A 1 92 ? -10.509 -9.268 7.054 1.00 93.38 92 ALA A CA 1
ATOM 673 C C . ALA A 1 92 ? -9.992 -10.694 6.856 1.00 93.38 92 ALA A C 1
ATOM 675 O O . ALA A 1 92 ? -9.252 -11.223 7.690 1.00 93.38 92 ALA A O 1
ATOM 676 N N . VAL A 1 93 ? -10.360 -11.312 5.739 1.00 97.19 93 VAL A N 1
ATOM 677 C CA . VAL A 1 93 ? -9.926 -12.667 5.402 1.00 97.19 93 VAL A CA 1
ATOM 678 C C . VAL A 1 93 ? -9.198 -12.705 4.066 1.00 97.19 93 VAL A C 1
ATOM 680 O O . VAL A 1 93 ? -9.490 -11.940 3.144 1.00 97.19 93 VAL A O 1
ATOM 683 N N . ASP A 1 94 ? -8.233 -13.607 3.961 1.00 98.38 94 ASP A N 1
ATOM 684 C CA . ASP A 1 94 ? -7.525 -13.946 2.736 1.00 98.38 94 ASP A CA 1
ATOM 685 C C . ASP A 1 94 ? -8.483 -14.582 1.721 1.00 98.38 94 ASP A C 1
ATOM 687 O O . ASP A 1 94 ? -9.612 -14.953 2.046 1.00 98.38 94 ASP A O 1
ATOM 691 N N . ARG A 1 95 ? -8.023 -14.760 0.483 1.00 97.81 95 ARG A N 1
ATOM 692 C CA . ARG A 1 95 ? -8.793 -15.296 -0.649 1.00 97.81 95 ARG A CA 1
ATOM 693 C C . ARG A 1 95 ? -9.419 -16.680 -0.428 1.00 97.81 95 ARG A C 1
ATOM 695 O O . ARG A 1 95 ? -10.268 -17.072 -1.220 1.00 97.81 95 ARG A O 1
ATOM 702 N N . ASN A 1 96 ? -8.975 -17.423 0.586 1.00 97.62 96 ASN A N 1
ATOM 703 C CA . ASN A 1 96 ? -9.474 -18.750 0.951 1.00 97.62 96 ASN A CA 1
ATOM 704 C C . ASN A 1 96 ? -10.262 -18.727 2.275 1.00 97.62 96 ASN A C 1
ATOM 706 O O . ASN A 1 96 ? -10.650 -19.775 2.787 1.00 97.62 96 ASN A O 1
ATOM 710 N N . GLY A 1 97 ? -10.501 -17.541 2.836 1.00 96.56 97 GLY A N 1
ATOM 711 C CA . GLY A 1 97 ? -11.270 -17.329 4.051 1.00 96.56 97 GLY A CA 1
ATOM 712 C C . GLY A 1 97 ? -10.461 -17.382 5.348 1.00 96.56 97 GLY A C 1
ATOM 713 O O . GLY A 1 97 ? -11.077 -17.305 6.412 1.00 96.56 97 GLY A O 1
ATOM 714 N N . LYS A 1 98 ? -9.126 -17.488 5.295 1.00 97.75 98 LYS A N 1
ATOM 715 C CA . LYS A 1 98 ? -8.269 -17.439 6.488 1.00 97.75 98 LYS A CA 1
ATOM 716 C C . LYS A 1 98 ? -8.211 -16.012 7.028 1.00 97.75 98 LYS A C 1
ATOM 718 O O . LYS A 1 98 ? -7.961 -15.081 6.272 1.00 97.75 98 LYS A O 1
ATOM 723 N N . VAL A 1 99 ? -8.392 -15.839 8.333 1.00 96.25 99 VAL A N 1
ATOM 724 C CA . VAL A 1 99 ? -8.312 -14.523 8.982 1.00 96.25 99 VAL A CA 1
ATOM 725 C C . VAL A 1 99 ? -6.910 -13.925 8.847 1.00 96.25 99 VAL A C 1
ATOM 727 O O . VAL A 1 99 ? -5.912 -14.609 9.070 1.00 96.25 99 VAL A O 1
ATOM 730 N N . LEU A 1 100 ? -6.849 -12.647 8.476 1.00 96.62 100 LEU A N 1
ATOM 731 C CA . LEU A 1 100 ? -5.626 -11.855 8.397 1.00 96.62 100 LEU A CA 1
ATOM 732 C C . LEU A 1 100 ? -5.561 -10.932 9.615 1.00 96.62 100 LEU A C 1
ATOM 734 O O . LEU A 1 100 ? -6.393 -10.037 9.759 1.00 96.62 100 LEU A O 1
ATOM 738 N N . THR A 1 101 ? -4.576 -11.138 10.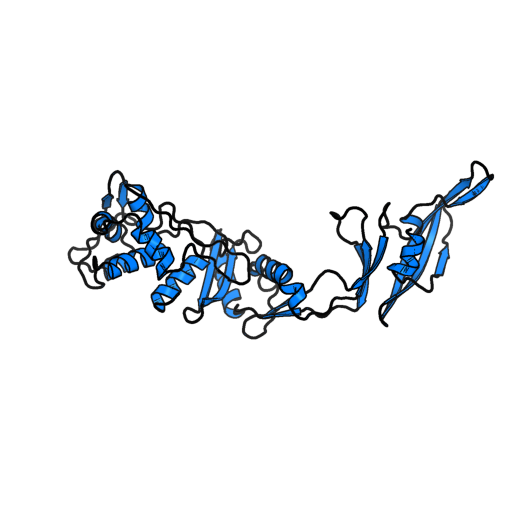489 1.00 92.94 101 THR A N 1
ATOM 739 C CA . THR A 1 101 ? -4.379 -10.314 11.691 1.00 92.94 101 THR A CA 1
ATOM 740 C C . THR A 1 101 ? -3.067 -9.537 11.631 1.00 92.94 101 THR A C 1
ATOM 742 O O . THR A 1 101 ? -2.145 -9.917 10.907 1.00 92.94 101 THR A O 1
ATOM 745 N N . LYS A 1 102 ? -2.962 -8.451 12.406 1.00 89.94 102 LYS A N 1
ATOM 746 C CA . LYS A 1 102 ? -1.721 -7.665 12.510 1.00 89.94 102 LYS A CA 1
ATOM 747 C C . LYS A 1 102 ? -0.623 -8.432 13.238 1.00 89.94 102 LYS A C 1
ATOM 749 O O . LYS A 1 102 ? 0.552 -8.181 13.023 1.00 89.94 102 LYS A O 1
ATOM 754 N N . GLU A 1 103 ? -0.997 -9.361 14.105 1.00 90.75 103 GLU A N 1
ATOM 755 C CA . GLU A 1 103 ? -0.062 -10.178 14.868 1.00 90.75 103 GLU A CA 1
ATOM 756 C C . GLU A 1 103 ? 0.627 -11.203 13.960 1.00 90.75 103 GLU A C 1
ATOM 758 O O . GLU A 1 103 ? 1.831 -11.419 14.079 1.00 90.75 103 GLU A O 1
ATOM 763 N N . GLU A 1 104 ? -0.125 -11.814 13.036 1.00 96.00 104 GLU A N 1
ATOM 764 C CA . GLU A 1 104 ? 0.418 -12.793 12.089 1.00 96.00 104 GLU A CA 1
ATOM 765 C C . GLU A 1 104 ? 1.047 -12.122 10.857 1.00 96.00 104 GLU A C 1
ATOM 767 O O . GLU A 1 104 ? 2.061 -12.609 10.354 1.00 96.00 104 GLU A O 1
ATOM 772 N N . TYR A 1 105 ? 0.488 -10.990 10.408 1.00 97.06 105 TYR A N 1
ATOM 773 C CA . TYR A 1 105 ? 0.949 -10.221 9.245 1.00 97.06 105 TYR A CA 1
ATOM 774 C C . TYR A 1 105 ? 1.116 -8.727 9.584 1.00 97.06 105 TYR A C 1
ATOM 776 O O . TYR A 1 105 ? 0.310 -7.895 9.145 1.00 97.06 105 TYR A O 1
ATOM 784 N N . PRO A 1 106 ? 2.146 -8.340 10.362 1.00 92.25 106 PRO A N 1
ATOM 785 C CA . PRO A 1 106 ? 2.325 -6.962 10.823 1.00 92.25 106 PRO A CA 1
ATOM 786 C C . PRO A 1 106 ? 2.340 -5.909 9.715 1.00 92.25 106 PRO A C 1
ATOM 788 O O . PRO A 1 106 ? 1.859 -4.797 9.927 1.00 92.25 106 PRO A O 1
ATOM 791 N N . SER A 1 107 ? 2.837 -6.251 8.521 1.00 94.06 107 SER A N 1
ATOM 792 C CA . SER A 1 107 ? 2.898 -5.307 7.396 1.00 94.06 107 SER A CA 1
ATOM 793 C C . SER A 1 107 ? 1.540 -4.999 6.766 1.00 94.06 107 SER A C 1
ATOM 795 O O . SER A 1 107 ? 1.400 -3.986 6.082 1.00 94.06 107 SER A O 1
ATOM 797 N N . LEU A 1 108 ? 0.520 -5.822 7.036 1.00 94.56 108 LEU A N 1
ATOM 798 C CA . LEU A 1 108 ? -0.854 -5.540 6.629 1.00 94.56 108 LEU A CA 1
ATOM 799 C C . LEU A 1 108 ? -1.562 -4.562 7.567 1.00 94.56 108 LEU A C 1
ATOM 801 O O . LEU A 1 108 ? -2.642 -4.103 7.215 1.00 94.56 108 LEU A O 1
ATOM 805 N N . GLY A 1 109 ? -0.989 -4.215 8.724 1.00 88.50 109 GLY A N 1
ATOM 806 C CA . GLY A 1 109 ? -1.637 -3.370 9.733 1.00 88.50 109 GLY A CA 1
ATOM 807 C C . GLY A 1 109 ? -2.351 -2.134 9.172 1.00 88.50 109 GLY A C 1
ATOM 808 O O . GLY A 1 109 ? -3.564 -2.034 9.362 1.00 88.50 109 GLY A O 1
ATOM 809 N N . PRO A 1 110 ? -1.655 -1.261 8.420 1.00 87.00 110 PRO A N 1
ATOM 810 C CA . PRO A 1 110 ? -2.272 -0.088 7.801 1.00 87.00 110 PRO A CA 1
ATOM 811 C C . PRO A 1 110 ? -3.396 -0.430 6.810 1.00 87.00 110 PRO A C 1
ATOM 813 O O . PRO A 1 110 ? -4.420 0.244 6.777 1.00 87.00 110 PRO A O 1
ATOM 816 N N . ILE A 1 111 ? -3.243 -1.502 6.025 1.00 90.81 111 ILE A N 1
ATOM 817 C CA . ILE A 1 111 ? -4.261 -1.960 5.065 1.00 90.81 111 ILE A CA 1
ATOM 818 C C . ILE A 1 111 ? -5.507 -2.448 5.809 1.00 90.81 111 ILE A C 1
ATOM 820 O O . ILE A 1 111 ? -6.621 -2.099 5.430 1.00 90.81 111 ILE A O 1
ATOM 824 N N . LEU A 1 112 ? -5.331 -3.227 6.879 1.00 90.12 112 LEU A N 1
ATOM 825 C CA . LEU A 1 112 ? -6.431 -3.712 7.712 1.00 90.12 112 LEU A CA 1
ATOM 826 C C . LEU A 1 112 ? -7.184 -2.554 8.380 1.00 90.12 112 LEU A C 1
ATOM 828 O O . LEU A 1 112 ? -8.411 -2.597 8.462 1.00 90.12 112 LEU A O 1
ATOM 832 N N . ASP A 1 113 ? -6.473 -1.503 8.797 1.00 84.94 113 ASP A N 1
ATOM 833 C CA . ASP A 1 113 ? -7.093 -0.289 9.335 1.00 84.94 113 ASP A CA 1
ATOM 834 C C . ASP A 1 113 ? -7.930 0.441 8.281 1.00 84.94 113 ASP A C 1
ATOM 836 O O . ASP A 1 113 ? -9.091 0.747 8.548 1.00 84.94 113 ASP A O 1
ATOM 840 N N . THR A 1 114 ? -7.399 0.635 7.069 1.00 86.06 114 THR A N 1
ATOM 841 C CA . THR A 1 114 ? -8.156 1.232 5.955 1.00 86.06 114 THR A CA 1
ATOM 842 C C . THR A 1 114 ? -9.376 0.394 5.575 1.00 86.06 114 THR A C 1
ATOM 844 O O . THR A 1 114 ? -10.440 0.941 5.291 1.00 86.06 114 THR A O 1
ATOM 847 N N . LEU A 1 115 ? -9.256 -0.938 5.565 1.00 89.44 115 LEU A N 1
ATOM 848 C CA . LEU A 1 115 ? -10.393 -1.815 5.286 1.00 89.44 115 LEU A CA 1
ATOM 849 C C . LEU A 1 115 ? -11.483 -1.660 6.350 1.00 89.44 115 LEU A C 1
ATOM 851 O O . LEU A 1 115 ? -12.660 -1.612 6.004 1.00 89.44 115 LEU A O 1
ATOM 855 N N . ARG A 1 116 ? -11.103 -1.558 7.629 1.00 83.69 116 ARG A N 1
ATOM 856 C CA . ARG A 1 116 ? -12.046 -1.333 8.729 1.00 83.69 116 ARG A CA 1
ATOM 857 C C . ARG A 1 116 ? -12.747 0.012 8.592 1.00 83.69 116 ARG A C 1
ATOM 859 O O . ARG A 1 116 ? -13.961 0.063 8.724 1.00 83.69 116 ARG A O 1
ATOM 866 N N . GLU A 1 117 ? -11.996 1.071 8.319 1.00 80.88 117 GLU A N 1
ATOM 867 C CA . GLU A 1 117 ? -12.537 2.422 8.153 1.00 80.88 117 GLU A CA 1
ATOM 868 C C . GLU A 1 117 ? -13.524 2.493 6.983 1.00 80.88 117 GLU A C 1
ATOM 870 O O . GLU A 1 117 ? -14.627 3.008 7.122 1.00 80.88 117 GLU A O 1
ATOM 875 N N . LYS A 1 118 ? -13.162 1.915 5.834 1.00 84.44 118 LYS A N 1
ATOM 876 C CA . LYS A 1 118 ? -13.950 2.040 4.606 1.00 84.44 118 LYS A CA 1
ATOM 877 C C . LYS A 1 118 ? -15.112 1.056 4.503 1.00 84.44 118 LYS A C 1
ATOM 879 O O . LYS A 1 118 ? -16.140 1.376 3.913 1.00 84.44 118 LYS A O 1
ATOM 884 N N . TYR A 1 119 ? -14.933 -0.161 5.010 1.00 86.88 119 TYR A N 1
ATOM 885 C CA . TYR A 1 119 ? -15.897 -1.249 4.839 1.00 86.88 119 TYR A CA 1
ATOM 886 C C . TYR A 1 119 ? -16.552 -1.682 6.147 1.00 86.88 119 TYR A C 1
ATOM 888 O O . TYR A 1 119 ? -17.444 -2.519 6.107 1.00 86.88 119 TYR A O 1
ATOM 896 N N . GLY A 1 120 ? -16.166 -1.117 7.292 1.00 80.62 120 GLY A N 1
ATOM 897 C CA . GLY A 1 120 ? -16.672 -1.513 8.604 1.00 80.62 120 GLY A CA 1
ATOM 898 C C . GLY A 1 120 ? -18.192 -1.562 8.699 1.00 80.62 120 GLY A C 1
ATOM 899 O O . GLY A 1 120 ? -18.750 -2.581 9.101 1.00 80.62 120 GLY A O 1
ATOM 900 N N . GLU A 1 121 ? -18.856 -0.495 8.266 1.00 76.56 121 GLU A N 1
ATOM 901 C CA . GLU A 1 121 ? -20.318 -0.382 8.307 1.00 76.56 121 GLU A CA 1
ATOM 902 C C . GLU A 1 121 ? -21.019 -1.318 7.310 1.00 76.56 121 GLU A C 1
ATOM 904 O O . GLU A 1 121 ? -22.106 -1.823 7.579 1.00 76.56 121 GLU A O 1
ATOM 909 N N . SER A 1 122 ? -20.391 -1.594 6.162 1.00 79.44 122 SER A N 1
ATOM 910 C CA . SER A 1 122 ? -20.976 -2.402 5.080 1.00 79.44 122 SER A CA 1
ATOM 911 C C . SER A 1 122 ? -20.589 -3.883 5.124 1.00 79.44 122 SER A C 1
ATOM 913 O O . SER A 1 122 ? -21.171 -4.692 4.404 1.00 79.44 122 SER A O 1
ATOM 915 N N . ALA A 1 123 ? -19.653 -4.276 5.993 1.00 81.25 123 ALA A N 1
ATOM 916 C CA . ALA A 1 123 ? -19.136 -5.641 6.092 1.00 81.25 123 ALA A CA 1
ATOM 917 C C . ALA A 1 123 ? -20.119 -6.643 6.735 1.00 81.25 123 ALA A C 1
ATOM 919 O O . ALA A 1 123 ? -19.758 -7.797 6.980 1.00 81.25 123 ALA A O 1
ATOM 920 N N . GLY A 1 124 ? -21.357 -6.227 7.024 1.00 72.44 124 GLY A N 1
ATOM 921 C CA . GLY A 1 124 ? -22.413 -7.102 7.546 1.00 72.44 124 GLY A CA 1
ATOM 922 C C . GLY A 1 124 ? -22.183 -7.564 8.987 1.00 72.44 124 GLY A C 1
ATOM 923 O O . GLY A 1 124 ? -22.719 -8.595 9.396 1.00 72.44 124 GLY A O 1
ATOM 924 N N . GLY A 1 125 ? -21.358 -6.833 9.741 1.00 75.75 125 GLY A N 1
ATOM 925 C CA . GLY A 1 125 ? -21.190 -7.037 11.175 1.00 75.75 125 GLY A CA 1
ATOM 926 C C . GLY A 1 125 ? -22.407 -6.553 11.954 1.00 75.75 125 GLY A C 1
ATOM 927 O O . GLY A 1 125 ? -23.232 -5.804 11.440 1.00 75.75 125 GLY A O 1
ATOM 928 N N . SER A 1 126 ? -22.508 -6.963 13.213 1.00 74.62 126 SER A N 1
ATOM 929 C CA . SER A 1 126 ? -23.449 -6.359 14.157 1.00 74.62 126 SER A CA 1
ATOM 930 C C . SER A 1 126 ? -22.650 -5.630 15.233 1.00 74.62 126 SER A C 1
ATOM 932 O O . SER A 1 126 ? -21.747 -6.254 15.805 1.00 74.62 126 SER A O 1
ATOM 934 N N . PRO A 1 127 ? -22.957 -4.367 15.553 1.00 75.31 127 PRO A N 1
ATOM 935 C CA . PRO A 1 127 ? -22.252 -3.649 16.606 1.00 75.31 127 PRO A CA 1
ATOM 936 C C . PRO A 1 127 ? -22.396 -4.365 17.957 1.00 75.31 127 PRO A C 1
ATOM 938 O O . PRO A 1 127 ? -23.342 -5.120 18.213 1.00 75.31 127 PRO A O 1
ATOM 941 N N . GLY A 1 128 ? -21.403 -4.172 18.828 1.00 79.50 128 GLY A N 1
ATOM 942 C CA . GLY A 1 128 ? -21.553 -4.530 20.238 1.00 79.50 128 GLY A CA 1
ATOM 943 C C . GLY A 1 128 ? -22.569 -3.617 20.910 1.00 79.50 128 GLY A C 1
ATOM 944 O O . GLY A 1 128 ? -22.893 -2.569 20.376 1.00 79.50 128 GLY A O 1
ATOM 945 N N . VAL A 1 129 ? -23.068 -3.998 22.080 1.00 87.56 129 VAL A N 1
ATOM 946 C CA . VAL A 1 129 ? -23.843 -3.087 22.931 1.00 87.56 129 VAL A CA 1
ATOM 947 C C . VAL A 1 129 ? -22.971 -2.725 24.113 1.00 87.56 129 VAL A C 1
ATOM 949 O O . VAL A 1 129 ? -22.520 -3.626 24.827 1.00 87.56 129 VAL A O 1
ATOM 952 N N . GLU A 1 130 ? -22.732 -1.436 24.312 1.00 90.06 130 GLU A N 1
ATOM 953 C CA . GLU A 1 130 ? -21.797 -0.925 25.312 1.00 90.06 130 GLU A CA 1
ATOM 954 C C . GLU A 1 130 ? -22.408 0.217 26.112 1.00 90.06 130 GLU A C 1
ATOM 956 O O . GLU A 1 130 ? -23.344 0.872 25.662 1.00 90.06 130 GLU A O 1
ATOM 961 N N . THR A 1 131 ? -21.868 0.434 27.305 1.00 91.50 131 THR A N 1
ATOM 962 C CA . THR A 1 131 ? -22.102 1.601 28.148 1.00 91.50 131 THR A CA 1
ATOM 963 C C . THR A 1 131 ? -20.808 2.387 28.221 1.00 91.50 131 THR A C 1
ATOM 965 O O . THR A 1 131 ? -19.787 1.825 28.617 1.00 91.50 131 THR A O 1
ATOM 968 N N . TRP A 1 132 ? -20.840 3.671 27.883 1.00 91.56 132 TRP A N 1
ATOM 969 C CA . TRP A 1 132 ? -19.655 4.528 27.872 1.00 91.56 132 TRP A CA 1
ATOM 970 C C . TRP A 1 132 ? -19.941 5.920 28.438 1.00 91.56 132 TRP A C 1
ATOM 972 O O . TRP A 1 132 ? -21.097 6.314 28.621 1.00 91.56 132 TRP A O 1
ATOM 982 N N . ILE A 1 133 ? -18.863 6.640 28.745 1.00 90.00 133 ILE A N 1
ATOM 983 C CA . ILE A 1 133 ? -18.875 8.087 28.955 1.00 90.00 133 ILE A CA 1
ATOM 984 C C . ILE A 1 133 ? -18.504 8.743 27.633 1.00 90.00 133 ILE A C 1
ATOM 986 O O . ILE A 1 133 ? -17.419 8.478 27.118 1.00 90.00 133 ILE A O 1
ATOM 990 N N . GLU A 1 134 ? -19.390 9.596 27.136 1.00 89.75 134 GLU A N 1
ATOM 991 C CA . GLU A 1 134 ? -19.177 10.479 25.990 1.00 89.75 134 GLU A CA 1
ATOM 992 C C . GLU A 1 134 ? -18.650 11.825 26.525 1.00 89.75 134 GLU A C 1
ATOM 994 O O . GLU A 1 134 ? -19.376 12.506 27.268 1.00 89.75 134 GLU A O 1
ATOM 999 N N . PRO A 1 135 ? -17.379 12.193 26.262 1.00 86.94 135 PRO A N 1
ATOM 1000 C CA . PRO A 1 135 ? -16.813 13.464 26.707 1.00 86.94 135 PRO A CA 1
ATOM 1001 C C . PRO A 1 135 ? -17.520 14.664 26.064 1.00 86.94 135 PRO A C 1
ATOM 1003 O O . PRO A 1 135 ? -18.060 14.571 24.969 1.00 86.94 135 PRO A O 1
ATOM 1006 N N . ALA A 1 136 ? -17.470 15.828 26.719 1.00 89.38 136 ALA A N 1
ATOM 1007 C CA . ALA A 1 136 ? -17.972 17.072 26.121 1.00 89.38 136 ALA A CA 1
ATOM 1008 C C . ALA A 1 136 ? -17.109 17.569 24.943 1.00 89.38 136 ALA A C 1
ATOM 1010 O O . ALA A 1 136 ? -17.573 18.339 24.109 1.00 89.38 136 ALA A O 1
ATOM 1011 N N . ASP A 1 137 ? -15.838 17.166 24.922 1.00 86.06 137 ASP A N 1
ATOM 1012 C CA . ASP A 1 137 ? -14.861 17.469 23.882 1.00 86.06 137 ASP A CA 1
ATOM 1013 C C . ASP A 1 137 ? -14.784 16.287 22.912 1.00 86.06 137 ASP A C 1
ATOM 1015 O O . ASP A 1 137 ? -14.235 15.241 23.256 1.00 86.06 137 ASP A O 1
ATOM 1019 N N . GLU A 1 138 ? -15.315 16.465 21.701 1.00 78.56 138 GLU A N 1
ATOM 1020 C CA . GLU A 1 138 ? -15.378 15.430 20.656 1.00 78.56 138 GLU A CA 1
ATOM 1021 C C . GLU A 1 138 ? -13.994 14.939 20.189 1.00 78.56 138 GLU A C 1
ATOM 1023 O O . GLU A 1 138 ? -13.893 13.922 19.505 1.00 78.56 138 GLU A O 1
ATOM 1028 N N . THR A 1 139 ? -12.908 15.633 20.552 1.00 73.25 139 THR A N 1
ATOM 1029 C CA . THR A 1 139 ? -11.542 15.170 20.265 1.00 73.25 139 THR A CA 1
ATOM 1030 C C . THR A 1 139 ? -11.047 14.112 21.255 1.00 73.25 139 THR A C 1
ATOM 1032 O O . THR A 1 139 ? -10.059 13.425 20.978 1.00 73.25 139 THR A O 1
ATOM 1035 N N . GLN A 1 140 ? -11.721 13.954 22.400 1.00 73.06 140 GLN A N 1
ATOM 1036 C CA . GLN A 1 140 ? -11.409 12.931 23.393 1.00 73.06 140 GLN A CA 1
ATOM 1037 C C . GLN A 1 140 ? -12.178 11.637 23.099 1.00 73.06 140 GLN A C 1
ATOM 1039 O O . GLN A 1 140 ? -13.361 11.681 22.771 1.00 73.06 140 GLN A O 1
ATOM 1044 N N . PRO A 1 141 ? -11.534 10.466 23.236 1.00 70.94 141 PRO A N 1
ATOM 1045 C CA . PRO A 1 141 ? -12.194 9.195 22.979 1.00 70.94 141 PRO A CA 1
ATOM 1046 C C . PRO A 1 141 ? -13.231 8.863 24.059 1.00 70.94 141 PRO A C 1
ATOM 1048 O O . PRO A 1 141 ? -13.020 9.137 25.245 1.00 70.94 141 PRO A O 1
ATOM 1051 N N . ASP A 1 142 ? -14.298 8.176 23.651 1.00 83.75 142 ASP A N 1
ATOM 1052 C CA . ASP A 1 142 ? -15.272 7.576 24.562 1.00 83.75 142 ASP A CA 1
ATOM 1053 C C . ASP A 1 142 ? -14.599 6.651 25.590 1.00 83.75 142 ASP A C 1
ATOM 1055 O O . ASP A 1 142 ? -13.704 5.860 25.270 1.00 83.75 142 ASP A O 1
ATOM 1059 N N . ILE A 1 143 ? -15.071 6.699 26.839 1.00 83.75 143 ILE A N 1
ATOM 1060 C CA . ILE A 1 143 ? -14.578 5.832 27.917 1.00 83.75 143 ILE A CA 1
ATOM 1061 C C . ILE A 1 143 ? -15.568 4.687 28.122 1.00 83.75 143 ILE A C 1
ATOM 1063 O O . ILE A 1 143 ? -16.608 4.860 28.758 1.00 83.75 143 ILE A O 1
ATOM 1067 N N . ASN A 1 144 ? -15.239 3.499 27.617 1.00 85.94 144 ASN A N 1
ATOM 1068 C CA . ASN A 1 144 ? -16.058 2.303 27.813 1.00 85.94 144 ASN A CA 1
ATOM 1069 C C . ASN A 1 144 ? -16.075 1.877 29.292 1.00 85.94 144 ASN A C 1
ATOM 1071 O O . ASN A 1 144 ? -15.029 1.654 29.903 1.00 85.94 144 ASN A O 1
ATOM 1075 N N . LEU A 1 145 ? -17.276 1.737 29.853 1.00 89.19 145 LEU A N 1
ATOM 1076 C CA . LEU A 1 145 ? -17.514 1.297 31.226 1.00 89.19 145 LEU A CA 1
ATOM 1077 C C . LEU A 1 145 ? -17.970 -0.165 31.304 1.00 89.19 145 LEU A C 1
ATOM 1079 O O . LEU A 1 145 ? -17.696 -0.842 32.297 1.00 89.19 145 LEU A O 1
ATOM 1083 N N . LEU A 1 146 ? -18.709 -0.649 30.299 1.00 90.19 146 LEU A N 1
A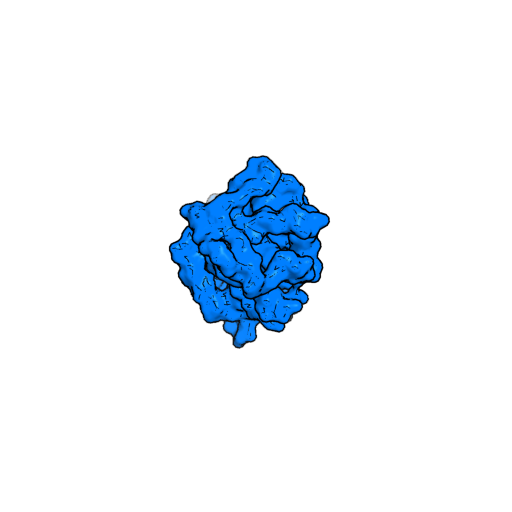TOM 1084 C CA . LEU A 1 146 ? -19.297 -1.989 30.303 1.00 90.19 146 LEU A CA 1
ATOM 1085 C C . LEU A 1 146 ? -19.724 -2.437 28.900 1.00 90.19 146 LEU A C 1
ATOM 1087 O O . LEU A 1 146 ? -20.584 -1.822 28.282 1.00 90.19 146 LEU A O 1
ATOM 1091 N N . THR A 1 147 ? -19.262 -3.605 28.453 1.00 87.69 147 THR A N 1
ATOM 1092 C CA . THR A 1 147 ? -19.814 -4.274 27.262 1.00 87.69 147 THR A CA 1
ATOM 1093 C C . THR A 1 147 ? -20.961 -5.215 27.657 1.00 87.69 147 THR A C 1
ATOM 1095 O O . THR A 1 147 ? -20.749 -6.250 28.299 1.00 87.69 147 THR A O 1
ATOM 1098 N N . LEU A 1 148 ? -22.190 -4.888 27.249 1.00 88.94 148 LEU A N 1
ATOM 1099 C CA . LEU A 1 148 ? -23.393 -5.696 27.484 1.00 88.94 148 LEU A CA 1
ATOM 1100 C C . LEU A 1 148 ? -23.423 -6.939 26.591 1.00 88.94 148 LEU A C 1
ATOM 1102 O O . LEU A 1 148 ? -23.714 -8.043 27.062 1.00 88.94 148 LEU A O 1
ATOM 1106 N N . ALA A 1 149 ? -23.100 -6.766 25.310 1.00 86.25 149 ALA A N 1
ATOM 1107 C CA . ALA A 1 149 ? -22.957 -7.850 24.348 1.00 86.25 149 ALA A CA 1
ATOM 1108 C C . ALA A 1 149 ? -21.856 -7.524 23.345 1.00 86.25 149 ALA A C 1
ATOM 1110 O O . ALA A 1 149 ? -21.782 -6.410 22.837 1.00 86.25 149 ALA A O 1
ATOM 1111 N N . LYS A 1 150 ? -21.025 -8.517 23.029 1.00 79.94 150 LYS A N 1
ATOM 1112 C CA . LYS A 1 150 ? -20.044 -8.375 21.955 1.00 79.94 150 LYS A CA 1
ATOM 1113 C C . LYS A 1 150 ? -20.763 -8.356 20.610 1.00 79.94 150 LYS A C 1
ATOM 1115 O O . LYS A 1 150 ? -21.689 -9.141 20.398 1.00 79.94 150 LYS A O 1
ATOM 1120 N N . GLY A 1 151 ? -20.314 -7.472 19.728 1.00 75.75 151 GLY A N 1
ATOM 1121 C CA . GLY A 1 151 ? -20.732 -7.467 18.335 1.00 75.75 151 GLY A CA 1
ATOM 1122 C C . GLY A 1 151 ? -20.215 -8.695 17.591 1.00 75.75 151 GLY A C 1
ATOM 1123 O O . GLY A 1 151 ? -19.393 -9.458 18.108 1.00 75.75 151 GLY A O 1
ATOM 1124 N N . LYS A 1 152 ? -20.688 -8.875 16.361 1.00 79.81 152 LYS A N 1
ATOM 1125 C CA . LYS A 1 152 ? -20.096 -9.803 15.399 1.00 79.81 152 LYS A CA 1
ATOM 1126 C C . LYS A 1 152 ? -19.301 -8.974 14.400 1.00 79.81 152 LYS A C 1
ATOM 1128 O O . LYS A 1 152 ? -19.907 -8.092 13.790 1.00 79.81 152 LYS A O 1
ATOM 1133 N N . PRO A 1 153 ? -18.000 -9.239 14.213 1.00 79.31 153 PRO A N 1
ATOM 1134 C CA . PRO A 1 153 ? -17.238 -8.536 13.201 1.00 79.31 153 PRO A CA 1
ATOM 1135 C C . PRO A 1 153 ? -17.856 -8.747 11.821 1.00 79.31 153 PRO A C 1
ATOM 1137 O O . PRO A 1 153 ? -18.233 -9.869 11.471 1.00 79.31 153 PRO A O 1
ATOM 1140 N N . GLY A 1 154 ? -17.956 -7.676 11.042 1.00 84.75 154 GLY A N 1
ATOM 1141 C CA . GLY A 1 154 ? -18.295 -7.791 9.631 1.00 84.75 154 GLY A CA 1
ATOM 1142 C C . GLY A 1 154 ? -17.151 -8.453 8.876 1.00 84.75 154 GLY A C 1
ATOM 1143 O O . GLY A 1 154 ? -15.987 -8.198 9.171 1.00 84.75 154 GLY A O 1
ATOM 1144 N N . ARG A 1 155 ? -17.439 -9.319 7.909 1.00 91.00 155 ARG A N 1
ATOM 1145 C CA . ARG A 1 155 ? -16.384 -10.057 7.205 1.00 91.00 155 ARG A CA 1
ATOM 1146 C C . ARG A 1 155 ? -16.017 -9.353 5.906 1.00 91.00 155 ARG A C 1
ATOM 1148 O O . ARG A 1 155 ? -16.865 -9.183 5.035 1.00 91.00 155 ARG A O 1
ATOM 1155 N N . VAL A 1 156 ? -14.743 -9.002 5.748 1.00 93.75 156 VAL A N 1
ATOM 1156 C CA . VAL A 1 156 ? -14.220 -8.379 4.524 1.00 93.75 156 VAL A CA 1
ATOM 1157 C C . VAL A 1 156 ? -13.341 -9.381 3.788 1.00 93.75 156 VAL A C 1
ATOM 1159 O O . VAL A 1 156 ? -12.238 -9.715 4.220 1.00 93.75 156 VAL A O 1
ATOM 1162 N N . GLN A 1 157 ? -13.838 -9.875 2.658 1.00 95.75 157 GLN A N 1
ATOM 1163 C CA . GLN A 1 157 ? -13.103 -10.790 1.793 1.00 95.75 157 GLN A CA 1
ATOM 1164 C C . GLN A 1 157 ? -12.056 -10.020 0.978 1.00 95.75 157 GLN A C 1
ATOM 1166 O O . GLN A 1 157 ? -12.399 -9.122 0.213 1.00 95.75 157 GLN A O 1
ATOM 1171 N N . THR A 1 158 ? -10.780 -10.388 1.105 1.00 97.19 158 THR A N 1
ATOM 1172 C CA . THR A 1 158 ? -9.679 -9.785 0.335 1.00 97.19 158 THR A CA 1
ATOM 1173 C C . THR A 1 158 ? -9.182 -10.723 -0.767 1.00 97.19 158 THR A C 1
ATOM 1175 O O . THR A 1 158 ? -9.554 -11.900 -0.838 1.00 97.19 158 THR A O 1
ATOM 1178 N N . THR A 1 159 ? -8.308 -10.211 -1.638 1.00 97.88 159 THR A N 1
ATOM 1179 C CA . THR A 1 159 ? -7.588 -11.016 -2.636 1.00 97.88 159 THR A CA 1
ATOM 1180 C C . THR A 1 159 ? -6.248 -11.560 -2.141 1.00 97.88 159 THR A C 1
ATOM 1182 O O . THR A 1 159 ? -5.639 -12.373 -2.851 1.00 97.88 159 THR A O 1
ATOM 1185 N N . ILE A 1 160 ? -5.798 -11.126 -0.960 1.00 98.56 160 ILE A N 1
ATOM 1186 C CA . ILE A 1 160 ? -4.524 -11.525 -0.359 1.00 98.56 160 ILE A CA 1
ATOM 1187 C C . ILE A 1 160 ? -4.492 -13.044 -0.201 1.00 98.56 160 ILE A C 1
ATOM 1189 O O . ILE A 1 160 ? -5.506 -13.679 0.069 1.00 98.56 160 ILE A O 1
ATOM 1193 N N . ASP A 1 161 ? -3.328 -13.638 -0.408 1.00 98.75 161 ASP A N 1
ATOM 1194 C CA . ASP A 1 161 ? -3.067 -15.036 -0.101 1.00 98.75 161 ASP A CA 1
ATOM 1195 C C . ASP A 1 161 ? -2.171 -15.079 1.135 1.00 98.75 161 ASP A C 1
ATOM 1197 O O . ASP A 1 161 ? -1.059 -14.551 1.115 1.00 98.75 161 ASP A O 1
ATOM 1201 N N . ALA A 1 162 ? -2.654 -15.679 2.222 1.00 98.62 162 ALA A N 1
ATOM 1202 C CA . ALA A 1 162 ? -1.941 -15.682 3.497 1.00 98.62 162 ALA A CA 1
ATOM 1203 C C . ALA A 1 162 ? -0.534 -16.311 3.393 1.00 98.62 162 ALA A C 1
ATOM 1205 O O . ALA A 1 162 ? 0.422 -15.841 4.014 1.00 98.62 162 ALA A O 1
ATOM 1206 N N . GLY A 1 163 ? -0.378 -17.346 2.559 1.00 98.62 163 GLY A N 1
ATOM 1207 C CA . GLY A 1 163 ? 0.913 -17.988 2.312 1.00 98.62 163 GLY A CA 1
ATOM 1208 C C . GLY A 1 163 ? 1.881 -17.072 1.564 1.00 98.62 163 GLY A C 1
ATOM 1209 O O . GLY A 1 163 ? 3.041 -16.931 1.967 1.00 98.62 163 GLY A O 1
ATOM 1210 N N . ALA A 1 164 ? 1.399 -16.411 0.508 1.00 98.69 164 ALA A N 1
ATOM 1211 C CA . ALA A 1 164 ? 2.179 -15.424 -0.236 1.00 98.69 164 ALA A CA 1
ATOM 1212 C C . ALA A 1 164 ? 2.553 -14.216 0.636 1.00 98.69 164 ALA A C 1
ATOM 1214 O O . ALA A 1 164 ? 3.696 -13.764 0.588 1.00 98.69 164 ALA A O 1
ATOM 1215 N N . GLN A 1 165 ? 1.631 -13.737 1.474 1.00 98.81 165 GLN A N 1
ATOM 1216 C CA . GLN A 1 165 ? 1.869 -12.635 2.401 1.00 98.81 165 GLN A CA 1
ATOM 1217 C C . GLN A 1 165 ? 2.985 -12.971 3.395 1.00 98.81 165 GLN A C 1
ATOM 1219 O O . GLN A 1 165 ? 3.941 -12.207 3.532 1.00 98.81 165 GLN A O 1
ATOM 1224 N N . ALA A 1 166 ? 2.932 -14.150 4.023 1.00 98.69 166 ALA A N 1
ATOM 1225 C CA . ALA A 1 166 ? 3.993 -14.599 4.924 1.00 98.69 166 ALA A CA 1
ATOM 1226 C C . ALA A 1 166 ? 5.355 -14.691 4.210 1.00 98.69 166 ALA A C 1
ATOM 1228 O O . ALA A 1 166 ? 6.397 -14.384 4.792 1.00 98.69 166 ALA A O 1
ATOM 1229 N N . ALA A 1 167 ? 5.371 -15.129 2.946 1.00 98.75 167 ALA A N 1
ATOM 1230 C CA . ALA A 1 167 ? 6.590 -15.173 2.142 1.00 98.75 167 ALA A CA 1
ATOM 1231 C C . ALA A 1 167 ? 7.125 -13.769 1.817 1.00 98.75 167 ALA A C 1
ATOM 1233 O O . ALA A 1 167 ? 8.332 -13.550 1.936 1.00 98.75 167 ALA A O 1
ATOM 1234 N N . ALA A 1 168 ? 6.247 -12.824 1.473 1.00 98.62 168 ALA A N 1
ATOM 1235 C CA . ALA A 1 168 ? 6.607 -11.435 1.206 1.00 98.62 168 ALA A CA 1
ATOM 1236 C C . ALA A 1 168 ? 7.215 -10.765 2.447 1.00 98.62 168 ALA A C 1
ATOM 1238 O O . ALA A 1 168 ? 8.290 -10.177 2.349 1.00 98.62 168 ALA A O 1
ATOM 1239 N N . GLU A 1 169 ? 6.616 -10.942 3.629 1.00 98.38 169 GLU A N 1
ATOM 1240 C CA . GLU A 1 169 ? 7.163 -10.404 4.882 1.00 98.38 169 GLU A CA 1
ATOM 1241 C C . GLU A 1 169 ? 8.540 -10.978 5.228 1.00 98.38 169 GLU A C 1
ATOM 1243 O O . GLU A 1 169 ? 9.434 -10.251 5.662 1.00 98.38 169 GLU A O 1
ATOM 1248 N N . ARG A 1 170 ? 8.753 -12.283 5.009 1.00 98.44 170 ARG A N 1
ATOM 1249 C CA . ARG A 1 170 ? 10.082 -12.890 5.182 1.00 98.44 170 ARG A CA 1
ATOM 1250 C C . ARG A 1 170 ? 11.102 -12.344 4.185 1.00 98.44 170 ARG A C 1
ATOM 1252 O O . ARG A 1 170 ? 12.279 -12.263 4.525 1.00 98.44 170 ARG A O 1
ATOM 1259 N N . ALA A 1 171 ? 10.681 -12.013 2.965 1.00 98.31 171 ALA A N 1
ATOM 1260 C CA . ALA A 1 171 ? 11.566 -11.486 1.935 1.00 98.31 171 ALA A CA 1
ATOM 1261 C C . ALA A 1 171 ? 12.025 -10.059 2.262 1.00 98.31 171 ALA A C 1
ATOM 1263 O O . ALA A 1 171 ? 13.229 -9.808 2.273 1.00 98.31 171 ALA A O 1
ATOM 1264 N N . VAL A 1 172 ? 11.095 -9.156 2.597 1.00 98.06 172 VAL A N 1
ATOM 1265 C CA . VAL A 1 172 ? 11.432 -7.750 2.891 1.00 98.06 172 VAL A CA 1
ATOM 1266 C C . VAL A 1 172 ? 12.277 -7.598 4.153 1.00 98.06 172 VAL A C 1
ATOM 1268 O O . VAL A 1 172 ? 13.131 -6.726 4.199 1.00 98.06 172 VAL A O 1
ATOM 1271 N N . LYS A 1 173 ? 12.148 -8.487 5.150 1.00 97.31 173 LYS A N 1
ATOM 1272 C CA . LYS A 1 173 ? 12.985 -8.456 6.369 1.00 97.31 173 LYS A CA 1
ATOM 1273 C C . LYS A 1 173 ? 14.485 -8.638 6.110 1.00 97.31 173 LYS A C 1
ATOM 1275 O O . LYS A 1 173 ? 15.286 -8.331 6.987 1.00 97.31 173 LYS A O 1
ATOM 1280 N N . LYS A 1 174 ? 14.879 -9.145 4.937 1.00 97.62 174 LYS A N 1
ATOM 1281 C CA . LYS A 1 174 ? 16.293 -9.348 4.580 1.00 97.62 174 LYS A CA 1
ATOM 1282 C C . LYS A 1 174 ? 17.026 -8.046 4.252 1.00 97.62 174 LYS A C 1
ATOM 1284 O O . LYS A 1 174 ? 18.252 -8.042 4.268 1.00 97.62 174 LYS A O 1
ATOM 1289 N N . TYR A 1 175 ? 16.295 -6.975 3.947 1.00 96.88 175 TYR A N 1
ATOM 1290 C CA . TYR A 1 175 ? 16.853 -5.710 3.481 1.00 96.88 175 TYR A CA 1
ATOM 1291 C C . TYR A 1 175 ? 16.137 -4.547 4.166 1.00 96.88 175 TYR A C 1
ATOM 1293 O O . TYR A 1 175 ? 14.914 -4.563 4.299 1.00 96.88 175 TYR A O 1
ATOM 1301 N N . ALA A 1 176 ? 16.879 -3.541 4.624 1.00 95.31 176 ALA A N 1
ATOM 1302 C CA . ALA A 1 176 ? 16.267 -2.322 5.148 1.00 95.31 176 ALA A CA 1
ATOM 1303 C C . ALA A 1 176 ? 15.474 -1.608 4.040 1.00 95.31 176 ALA A C 1
ATOM 1305 O O . ALA A 1 176 ? 15.865 -1.669 2.876 1.00 95.31 176 ALA A O 1
ATOM 1306 N N . GLU A 1 177 ? 14.362 -0.964 4.406 1.00 94.88 177 GLU A N 1
ATOM 1307 C CA . GLU A 1 177 ? 13.563 -0.118 3.500 1.00 94.88 177 GLU A CA 1
ATOM 1308 C C . GLU A 1 177 ? 13.033 -0.846 2.250 1.00 94.88 177 GLU A C 1
ATOM 1310 O O . GLU A 1 177 ? 12.758 -0.244 1.213 1.00 94.88 177 GLU A O 1
ATOM 1315 N N . ALA A 1 178 ? 12.861 -2.166 2.343 1.00 97.19 178 ALA A N 1
ATOM 1316 C CA . ALA A 1 178 ? 12.395 -2.991 1.239 1.00 97.19 178 ALA A CA 1
ATOM 1317 C C . ALA A 1 178 ? 10.871 -3.114 1.198 1.00 97.19 178 ALA A C 1
ATOM 1319 O O . ALA A 1 178 ? 10.199 -3.238 2.224 1.00 97.19 178 ALA A O 1
ATOM 1320 N N . SER A 1 179 ? 10.338 -3.159 -0.019 1.00 98.00 179 SER A N 1
ATOM 1321 C CA . SER A 1 179 ? 8.915 -3.336 -0.303 1.00 98.00 179 SER A CA 1
ATOM 1322 C C . SER A 1 179 ? 8.714 -4.457 -1.314 1.00 98.00 179 SER A C 1
ATOM 1324 O O . SER A 1 179 ? 9.510 -4.618 -2.237 1.00 98.00 179 SER A O 1
ATOM 1326 N N . VAL A 1 180 ? 7.640 -5.228 -1.162 1.00 98.12 180 VAL A N 1
ATOM 1327 C CA . VAL A 1 180 ? 7.243 -6.279 -2.106 1.00 98.12 180 VAL A CA 1
ATOM 1328 C C . VAL A 1 180 ? 5.742 -6.213 -2.330 1.00 98.12 180 VAL A C 1
ATOM 1330 O O . VAL A 1 180 ? 4.966 -6.152 -1.378 1.00 98.12 180 VAL A O 1
ATOM 1333 N N . VAL A 1 181 ? 5.341 -6.309 -3.596 1.00 98.50 181 VAL A N 1
ATOM 1334 C CA . VAL A 1 181 ? 3.955 -6.540 -4.003 1.00 98.50 181 VAL A CA 1
ATOM 1335 C C . VAL A 1 181 ? 3.916 -7.717 -4.966 1.00 98.50 181 VAL A C 1
ATOM 1337 O O . VAL A 1 181 ? 4.746 -7.821 -5.866 1.00 98.50 181 VAL A O 1
ATOM 1340 N N . ALA A 1 182 ? 2.945 -8.606 -4.780 1.00 98.38 182 ALA A N 1
ATOM 1341 C CA . ALA A 1 182 ? 2.668 -9.698 -5.702 1.00 98.38 182 ALA A CA 1
ATOM 1342 C C . ALA A 1 182 ? 1.259 -9.546 -6.276 1.00 98.38 182 ALA A C 1
ATOM 1344 O O . ALA A 1 182 ? 0.290 -9.457 -5.524 1.00 98.38 182 ALA A O 1
ATOM 1345 N N . VAL A 1 183 ? 1.139 -9.574 -7.603 1.00 97.81 183 VAL A N 1
ATOM 1346 C CA . VAL A 1 183 ? -0.135 -9.480 -8.330 1.00 97.81 183 VAL A CA 1
ATOM 1347 C C . VAL A 1 183 ? -0.337 -10.746 -9.159 1.00 97.81 183 VAL A C 1
ATOM 1349 O O . VAL A 1 183 ? 0.613 -11.275 -9.733 1.00 97.81 183 VAL A O 1
ATOM 1352 N N . LYS A 1 184 ? -1.572 -11.260 -9.228 1.00 97.25 184 LYS A N 1
ATOM 1353 C CA . LYS A 1 184 ? -1.953 -12.302 -10.193 1.00 97.25 184 LYS A CA 1
ATOM 1354 C C . LYS A 1 184 ? -2.179 -11.636 -11.556 1.00 97.25 184 LYS A C 1
ATOM 1356 O O . LYS A 1 184 ? -3.204 -10.967 -11.690 1.00 97.25 184 LYS A O 1
ATOM 1361 N N . PRO A 1 185 ? -1.321 -11.867 -12.572 1.00 96.38 185 PRO A N 1
ATOM 1362 C CA . PRO A 1 185 ? -1.380 -11.093 -13.811 1.00 96.38 185 PRO A CA 1
ATOM 1363 C C . PRO A 1 185 ? -2.731 -11.173 -14.518 1.00 96.38 185 PRO A C 1
ATOM 1365 O O . PRO A 1 185 ? -3.282 -10.164 -14.918 1.00 96.38 185 PRO A O 1
ATOM 1368 N N . SER A 1 186 ? -3.332 -12.363 -14.568 1.00 94.81 186 SER A N 1
ATOM 1369 C CA . SER A 1 186 ? -4.580 -12.575 -15.308 1.00 94.81 186 SER A CA 1
ATOM 1370 C C . SER A 1 186 ? -5.825 -11.924 -14.689 1.00 94.81 186 SER A C 1
ATOM 1372 O O . SER A 1 186 ? -6.900 -12.063 -15.257 1.00 94.81 186 SER A O 1
ATOM 1374 N N . THR A 1 187 ? -5.749 -11.369 -13.474 1.00 94.44 187 THR A N 1
ATOM 1375 C CA . THR A 1 187 ? -6.927 -10.790 -12.797 1.00 94.44 187 THR A CA 1
ATOM 1376 C C . THR A 1 187 ? -6.634 -9.492 -12.047 1.00 94.44 187 THR A C 1
ATOM 1378 O O . THR A 1 187 ? -7.505 -9.039 -11.313 1.00 94.44 187 THR A O 1
ATOM 1381 N N . GLY A 1 188 ? -5.397 -8.984 -12.063 1.00 94.19 188 GLY A N 1
ATOM 1382 C CA . GLY A 1 188 ? -4.981 -7.846 -11.229 1.00 94.19 188 GLY A CA 1
ATOM 1383 C C . GLY A 1 188 ? -5.048 -8.086 -9.710 1.00 94.19 188 GLY A C 1
ATOM 1384 O O . GLY A 1 188 ? -4.843 -7.172 -8.919 1.00 94.19 188 GLY A O 1
ATOM 1385 N N . ALA A 1 189 ? -5.322 -9.316 -9.258 1.00 97.06 189 ALA A N 1
ATOM 1386 C CA . ALA A 1 189 ? -5.563 -9.580 -7.841 1.00 97.06 189 ALA A CA 1
ATOM 1387 C C . ALA A 1 189 ? -4.262 -9.463 -7.039 1.00 97.06 189 ALA A C 1
ATOM 1389 O O . ALA A 1 189 ? -3.332 -10.245 -7.260 1.00 97.06 189 ALA A O 1
ATOM 1390 N N . ILE A 1 190 ? -4.228 -8.550 -6.071 1.00 98.12 190 ILE A N 1
ATOM 1391 C CA . ILE A 1 190 ? -3.099 -8.380 -5.155 1.00 98.12 190 ILE A CA 1
ATOM 1392 C C . ILE A 1 190 ? -3.064 -9.580 -4.202 1.00 98.12 190 ILE A C 1
ATOM 1394 O O . ILE A 1 190 ? -4.025 -9.836 -3.476 1.00 98.12 190 ILE A O 1
ATOM 1398 N N . ARG A 1 191 ? -1.975 -10.350 -4.242 1.00 98.50 191 ARG A N 1
ATOM 1399 C CA . ARG A 1 191 ? -1.758 -11.565 -3.441 1.00 98.50 191 ARG A CA 1
ATOM 1400 C C . ARG A 1 191 ? -0.936 -11.316 -2.192 1.00 98.50 191 ARG A C 1
ATOM 1402 O O . ARG A 1 191 ? -1.137 -12.023 -1.214 1.00 98.50 191 ARG A O 1
ATOM 1409 N N . ALA A 1 192 ? -0.035 -10.347 -2.226 1.00 98.75 192 ALA A N 1
ATOM 1410 C CA . ALA A 1 192 ? 0.759 -9.964 -1.071 1.00 98.75 192 ALA A CA 1
ATOM 1411 C C . ALA A 1 192 ? 1.212 -8.511 -1.198 1.00 98.75 192 ALA A C 1
ATOM 1413 O O . ALA A 1 192 ? 1.485 -8.055 -2.310 1.00 98.75 192 ALA A O 1
ATOM 1414 N N . VAL A 1 193 ? 1.322 -7.826 -0.062 1.00 98.25 193 VAL A N 1
ATOM 1415 C CA . VAL A 1 193 ? 1.902 -6.485 0.077 1.00 98.25 193 VAL A CA 1
ATOM 1416 C C . VAL A 1 193 ? 2.674 -6.448 1.386 1.00 98.25 193 VAL A C 1
ATOM 1418 O O . VAL A 1 193 ? 2.074 -6.593 2.445 1.00 98.25 193 VAL A O 1
ATOM 1421 N N . ALA A 1 194 ? 3.986 -6.254 1.334 1.00 98.31 194 ALA A N 1
ATOM 1422 C CA . ALA A 1 194 ? 4.820 -6.193 2.528 1.00 98.31 194 ALA A CA 1
ATOM 1423 C C . ALA A 1 194 ? 5.834 -5.052 2.447 1.00 98.31 194 ALA A C 1
ATOM 1425 O O . ALA A 1 194 ? 6.349 -4.743 1.373 1.00 98.31 194 ALA A O 1
ATOM 1426 N N . ASN A 1 195 ? 6.148 -4.479 3.608 1.00 97.50 195 ASN A N 1
ATOM 1427 C CA . ASN A 1 195 ? 7.142 -3.426 3.797 1.00 97.50 195 ASN A CA 1
ATOM 1428 C C . ASN A 1 195 ? 8.098 -3.810 4.936 1.00 97.50 195 ASN A C 1
ATOM 1430 O O . ASN A 1 195 ? 7.725 -4.558 5.846 1.00 97.50 195 ASN A O 1
ATOM 1434 N N . ASN A 1 196 ? 9.310 -3.265 4.909 1.00 96.62 196 ASN A N 1
ATOM 1435 C CA . ASN A 1 196 ? 10.238 -3.260 6.031 1.00 96.62 196 ASN A CA 1
ATOM 1436 C C . ASN A 1 196 ? 10.696 -1.813 6.308 1.00 96.62 196 ASN A C 1
ATOM 1438 O O . ASN A 1 196 ? 11.321 -1.228 5.426 1.00 96.62 196 ASN A O 1
ATOM 1442 N N . PRO A 1 197 ? 10.429 -1.229 7.492 1.00 94.38 197 PRO A N 1
ATOM 1443 C CA . PRO A 1 197 ? 9.751 -1.821 8.649 1.00 94.38 197 PRO A CA 1
ATOM 1444 C C . PRO A 1 197 ? 8.269 -2.126 8.389 1.00 94.38 197 PRO A C 1
ATOM 1446 O O . PRO A 1 197 ? 7.607 -1.461 7.598 1.00 94.38 197 PRO A O 1
ATOM 1449 N N . ALA A 1 198 ? 7.740 -3.138 9.081 1.00 86.94 198 ALA A N 1
ATOM 1450 C CA . ALA A 1 198 ? 6.377 -3.621 8.855 1.00 86.94 198 ALA A CA 1
ATOM 1451 C C . ALA A 1 198 ? 5.294 -2.609 9.272 1.00 86.94 198 ALA A C 1
ATOM 1453 O O . ALA A 1 198 ? 4.291 -2.462 8.588 1.00 86.94 198 ALA A O 1
ATOM 1454 N N . THR A 1 199 ? 5.503 -1.877 10.366 1.00 81.31 199 THR A N 1
ATOM 1455 C CA . THR A 1 199 ? 4.524 -0.928 10.927 1.00 81.31 199 THR A CA 1
ATOM 1456 C C . THR A 1 199 ? 4.792 0.523 10.510 1.00 81.31 199 THR A C 1
ATOM 1458 O O . THR A 1 199 ? 4.464 1.449 11.247 1.00 81.31 199 THR A O 1
ATOM 1461 N N . GLY A 1 200 ? 5.457 0.722 9.369 1.00 80.31 200 GLY A N 1
ATOM 1462 C CA . GLY A 1 200 ? 5.817 2.037 8.841 1.00 80.31 200 GLY A CA 1
ATOM 1463 C C . GLY A 1 200 ? 4.890 2.529 7.731 1.00 80.31 200 GLY A C 1
ATOM 1464 O O . GLY A 1 200 ? 3.805 1.995 7.496 1.00 80.31 200 GLY A O 1
ATOM 1465 N N . PHE A 1 201 ? 5.356 3.554 7.017 1.00 88.62 201 PHE A N 1
ATOM 1466 C CA . PHE A 1 201 ? 4.718 4.029 5.793 1.00 88.62 201 PHE A CA 1
ATOM 1467 C C . PHE A 1 201 ? 4.592 2.895 4.762 1.00 88.62 201 PHE A C 1
ATOM 1469 O O . PHE A 1 201 ? 5.538 2.136 4.544 1.00 88.62 201 PHE A O 1
ATOM 1476 N N . ASN A 1 202 ? 3.432 2.788 4.103 1.00 91.62 202 ASN A N 1
ATOM 1477 C CA . ASN A 1 202 ? 3.174 1.754 3.099 1.00 91.62 202 ASN A CA 1
ATOM 1478 C C . ASN A 1 202 ? 3.837 2.100 1.752 1.00 91.62 202 ASN A C 1
ATOM 1480 O O . ASN A 1 202 ? 3.162 2.385 0.761 1.00 91.62 202 ASN A O 1
ATOM 1484 N N . ALA A 1 203 ? 5.170 2.076 1.716 1.00 95.38 203 ALA A N 1
ATOM 1485 C CA . ALA A 1 203 ? 5.962 2.386 0.527 1.00 95.38 203 ALA A CA 1
ATOM 1486 C C . ALA A 1 203 ? 5.599 1.488 -0.670 1.00 95.38 203 ALA A C 1
ATOM 1488 O O . ALA A 1 203 ? 5.573 1.963 -1.804 1.00 95.38 203 ALA A O 1
ATOM 1489 N N . ALA A 1 204 ? 5.214 0.236 -0.417 1.00 97.19 204 ALA A N 1
ATOM 1490 C CA . ALA A 1 204 ? 4.780 -0.719 -1.429 1.00 97.19 204 ALA A CA 1
ATOM 1491 C C . ALA A 1 204 ? 3.590 -0.242 -2.286 1.00 97.19 204 ALA A C 1
ATOM 1493 O O . ALA A 1 204 ? 3.528 -0.588 -3.463 1.00 97.19 204 ALA A O 1
ATOM 1494 N N . MET A 1 205 ? 2.664 0.543 -1.721 1.00 95.44 205 MET A N 1
ATOM 1495 C CA . MET A 1 205 ? 1.429 0.987 -2.396 1.00 95.44 205 MET A CA 1
ATOM 1496 C C . MET A 1 205 ? 1.276 2.508 -2.496 1.00 95.44 205 MET A C 1
ATOM 1498 O O . MET A 1 205 ? 0.409 2.990 -3.221 1.00 95.44 205 MET A O 1
ATOM 1502 N N . GLN A 1 206 ? 2.053 3.264 -1.721 1.00 94.88 206 GLN A N 1
ATOM 1503 C CA . GLN A 1 206 ? 1.926 4.720 -1.619 1.00 94.88 206 GLN A CA 1
ATOM 1504 C C . GLN A 1 206 ? 3.246 5.453 -1.867 1.00 94.88 206 GLN A C 1
ATOM 1506 O O . GLN A 1 206 ? 3.249 6.682 -1.955 1.00 94.88 206 GLN A O 1
ATOM 1511 N N . GLY A 1 207 ? 4.354 4.715 -1.990 1.00 94.94 207 GLY A N 1
ATOM 1512 C CA . GLY A 1 207 ? 5.670 5.269 -2.275 1.00 94.94 207 GLY A CA 1
ATOM 1513 C C . GLY A 1 207 ? 5.719 6.050 -3.584 1.00 94.94 207 GLY A C 1
ATOM 1514 O O . GLY A 1 207 ? 4.952 5.810 -4.515 1.00 94.94 207 GLY A O 1
ATOM 1515 N N . LYS A 1 208 ? 6.651 6.998 -3.624 1.00 96.12 208 LYS A N 1
ATOM 1516 C CA . LYS A 1 208 ? 6.987 7.796 -4.801 1.00 96.12 208 LYS A CA 1
ATOM 1517 C C . LYS A 1 208 ? 8.493 7.724 -4.984 1.00 96.12 208 LYS A C 1
ATOM 1519 O O . LYS A 1 208 ? 9.232 8.503 -4.389 1.00 96.12 208 LYS A O 1
ATOM 1524 N N . GLN A 1 209 ? 8.943 6.715 -5.717 1.00 95.50 209 GLN A N 1
ATOM 1525 C CA . GLN A 1 209 ? 10.359 6.422 -5.918 1.00 95.50 209 GLN A CA 1
ATOM 1526 C C . GLN A 1 209 ? 10.655 6.250 -7.404 1.00 95.50 209 GLN A C 1
ATOM 1528 O O . GLN A 1 209 ? 9.788 5.834 -8.172 1.00 95.50 209 GLN A O 1
ATOM 1533 N N . ALA A 1 210 ? 11.890 6.544 -7.802 1.00 97.19 210 ALA A N 1
ATOM 1534 C CA . ALA A 1 210 ? 12.344 6.239 -9.148 1.00 97.19 210 ALA A CA 1
ATOM 1535 C C . ALA A 1 210 ? 12.319 4.708 -9.357 1.00 97.19 210 ALA A C 1
ATOM 1537 O O . ALA A 1 210 ? 12.927 3.980 -8.565 1.00 97.19 210 ALA A O 1
ATOM 1538 N N . PRO A 1 211 ? 11.647 4.187 -10.400 1.00 97.25 211 PRO A N 1
ATOM 1539 C CA . PRO A 1 211 ? 11.596 2.745 -10.671 1.00 97.25 211 PRO A CA 1
ATOM 1540 C C . PRO A 1 211 ? 12.938 2.179 -11.164 1.00 97.25 211 PRO A C 1
ATOM 1542 O O . PRO A 1 211 ? 13.147 0.959 -11.188 1.00 97.25 211 PRO A O 1
ATOM 1545 N N . GLY A 1 212 ? 13.852 3.051 -11.596 1.00 97.31 212 GLY A N 1
ATOM 1546 C CA . GLY A 1 212 ? 15.113 2.671 -12.210 1.00 97.31 212 GLY A CA 1
ATOM 1547 C C . GLY A 1 212 ? 14.902 1.811 -13.455 1.00 97.31 212 GLY A C 1
ATOM 1548 O O . GLY A 1 212 ? 13.879 1.886 -14.138 1.00 97.31 212 GLY A O 1
ATOM 1549 N N . SER A 1 213 ? 15.861 0.919 -13.718 1.00 97.75 213 SER A N 1
ATOM 1550 C CA . SER A 1 213 ? 15.865 0.071 -14.919 1.00 97.75 213 SER A CA 1
ATOM 1551 C C . SER A 1 213 ? 14.632 -0.820 -15.087 1.00 97.75 213 SER A C 1
ATOM 1553 O O . SER A 1 213 ? 14.431 -1.347 -16.175 1.00 97.75 213 SER A O 1
ATOM 1555 N N . THR A 1 214 ? 13.802 -0.998 -14.058 1.00 97.56 214 THR A N 1
ATOM 1556 C CA . THR A 1 214 ? 12.554 -1.758 -14.195 1.00 97.56 214 THR A CA 1
ATOM 1557 C C . THR A 1 214 ? 11.549 -1.069 -15.128 1.00 97.56 214 THR A C 1
ATOM 1559 O O . THR A 1 214 ? 10.779 -1.760 -15.792 1.00 97.56 214 THR A O 1
ATOM 1562 N N . LEU A 1 215 ? 11.615 0.263 -15.281 1.00 97.88 215 LEU A N 1
ATOM 1563 C CA . LEU A 1 215 ? 10.787 1.011 -16.236 1.00 97.88 215 LEU A CA 1
ATOM 1564 C C . LEU A 1 215 ? 11.081 0.645 -17.695 1.00 97.88 215 LEU A C 1
ATOM 1566 O O . LEU A 1 215 ? 10.203 0.773 -18.540 1.00 97.88 215 LEU A O 1
ATOM 1570 N N . LYS A 1 216 ? 12.274 0.120 -18.004 1.00 98.31 216 LYS A N 1
ATOM 1571 C CA . LYS A 1 216 ? 12.645 -0.275 -19.372 1.00 98.31 216 LYS A CA 1
ATOM 1572 C C . LYS A 1 216 ? 11.693 -1.299 -19.990 1.00 98.31 216 LYS A C 1
ATOM 1574 O O . LYS A 1 216 ? 11.705 -1.436 -21.203 1.00 98.31 216 LYS A O 1
ATOM 1579 N N . ILE A 1 217 ? 10.878 -2.003 -19.195 1.00 98.31 217 ILE A N 1
ATOM 1580 C CA . ILE A 1 217 ? 9.766 -2.826 -19.701 1.00 98.31 217 ILE A CA 1
ATOM 1581 C C . ILE A 1 217 ? 8.805 -1.969 -20.538 1.00 98.31 217 ILE A C 1
ATOM 1583 O O . ILE A 1 217 ? 8.499 -2.326 -21.669 1.00 98.31 217 ILE A O 1
ATOM 1587 N N . MET A 1 218 ? 8.379 -0.831 -19.992 1.00 98.00 218 MET A N 1
ATOM 1588 C CA . MET A 1 218 ? 7.473 0.115 -20.641 1.00 98.00 218 MET A CA 1
ATOM 1589 C C . MET A 1 218 ? 8.158 0.816 -21.816 1.00 98.00 218 MET A C 1
ATOM 1591 O O . MET A 1 218 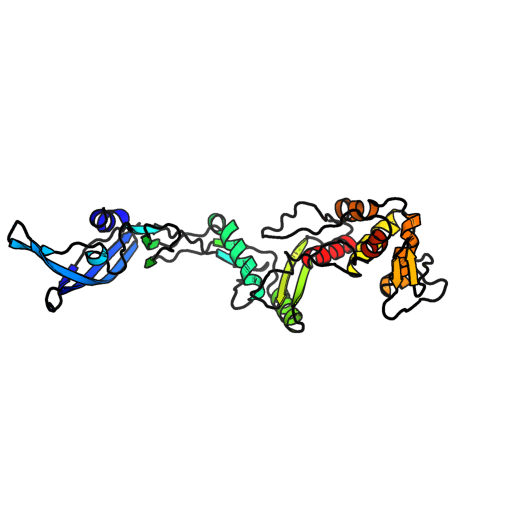? 7.617 0.838 -22.913 1.00 98.00 218 MET A O 1
ATOM 1595 N N . THR A 1 219 ? 9.394 1.296 -21.635 1.00 98.19 219 THR A N 1
ATOM 1596 C CA . THR A 1 219 ? 10.156 1.904 -22.738 1.00 98.19 219 THR A CA 1
ATOM 1597 C C . THR A 1 219 ? 10.381 0.911 -23.884 1.00 98.19 219 THR A C 1
ATOM 1599 O O . THR A 1 219 ? 10.302 1.283 -25.049 1.00 98.19 219 THR A O 1
ATOM 1602 N N . ALA A 1 220 ? 10.645 -0.366 -23.586 1.00 98.25 220 ALA A N 1
ATOM 1603 C CA . ALA A 1 220 ? 10.788 -1.404 -24.604 1.00 98.25 220 ALA A CA 1
ATOM 1604 C C . ALA A 1 220 ? 9.483 -1.649 -25.369 1.00 98.25 220 ALA A C 1
ATOM 1606 O O . ALA A 1 220 ? 9.544 -1.811 -26.584 1.00 98.25 220 ALA A O 1
ATOM 1607 N N . ALA A 1 221 ? 8.336 -1.673 -24.681 1.00 98.00 221 ALA A N 1
ATOM 1608 C CA . ALA A 1 221 ? 7.027 -1.808 -25.317 1.00 98.00 221 ALA A CA 1
ATOM 1609 C C . ALA A 1 221 ? 6.779 -0.657 -26.306 1.00 98.00 221 ALA A C 1
ATOM 1611 O O . ALA A 1 221 ? 6.636 -0.920 -27.497 1.00 98.00 221 ALA A O 1
ATOM 1612 N N . MET A 1 222 ? 6.935 0.593 -25.860 1.00 98.12 222 MET A N 1
ATOM 1613 C CA . MET A 1 222 ? 6.823 1.785 -26.712 1.00 98.12 222 MET A CA 1
ATOM 1614 C C . MET A 1 222 ? 7.716 1.711 -27.966 1.00 98.12 222 MET A C 1
ATOM 1616 O O . MET A 1 222 ? 7.275 1.997 -29.079 1.00 98.12 222 MET A O 1
ATOM 1620 N N . LEU A 1 223 ? 8.989 1.323 -27.809 1.00 98.31 223 LEU A N 1
ATOM 1621 C CA . LEU A 1 223 ? 9.935 1.222 -28.931 1.00 98.31 223 LEU A CA 1
ATOM 1622 C C . LEU A 1 223 ? 9.563 0.102 -29.917 1.00 98.31 223 LEU A C 1
ATOM 1624 O O . LEU A 1 223 ? 9.760 0.259 -31.124 1.00 98.31 223 LEU A O 1
ATOM 1628 N N . LEU A 1 224 ? 9.041 -1.023 -29.414 1.00 97.50 224 LEU A N 1
ATOM 1629 C CA . LEU A 1 224 ? 8.548 -2.132 -30.236 1.00 97.50 224 LEU A CA 1
ATOM 1630 C C . LEU A 1 224 ? 7.290 -1.724 -31.013 1.00 97.50 224 LEU A C 1
ATOM 1632 O O . LEU A 1 224 ? 7.198 -2.012 -32.204 1.00 97.50 224 LEU A O 1
ATOM 1636 N N . GLU A 1 225 ? 6.349 -1.029 -30.373 1.00 96.56 225 GLU A N 1
ATOM 1637 C CA . GLU A 1 225 ? 5.103 -0.567 -30.998 1.00 96.56 225 GLU A CA 1
ATOM 1638 C C . GLU A 1 225 ? 5.344 0.497 -32.072 1.00 96.56 225 GLU A C 1
ATOM 1640 O O . GLU A 1 225 ? 4.727 0.459 -33.138 1.00 96.56 225 GLU A O 1
ATOM 1645 N N . LYS A 1 226 ? 6.317 1.390 -31.852 1.00 97.12 226 LYS A N 1
ATOM 1646 C CA . LYS A 1 226 ? 6.788 2.345 -32.868 1.00 97.12 226 LYS A CA 1
ATOM 1647 C C . LYS A 1 226 ? 7.603 1.697 -33.995 1.00 97.12 226 LYS A C 1
ATOM 1649 O O . LYS A 1 226 ? 7.939 2.375 -34.962 1.00 97.12 226 LYS A O 1
ATOM 1654 N N . GLY A 1 227 ? 7.942 0.410 -33.892 1.00 97.44 227 GLY A N 1
ATOM 1655 C CA . GLY A 1 227 ? 8.729 -0.307 -34.900 1.00 97.44 227 GLY A CA 1
ATOM 1656 C C . GLY A 1 227 ? 10.199 0.119 -34.980 1.00 97.44 227 GLY A C 1
ATOM 1657 O O . GLY A 1 227 ? 10.871 -0.209 -35.956 1.00 97.44 227 GLY A O 1
ATOM 1658 N N . LEU A 1 228 ? 10.710 0.827 -33.966 1.00 97.81 228 LEU A N 1
ATOM 1659 C CA . LEU A 1 228 ? 12.105 1.286 -33.904 1.00 97.81 228 LEU A CA 1
ATOM 1660 C C . LEU A 1 228 ? 13.069 0.154 -33.552 1.00 97.81 228 LEU A C 1
ATOM 1662 O O . LEU A 1 228 ? 14.254 0.197 -33.875 1.00 97.81 228 LEU A O 1
ATOM 1666 N N . VAL A 1 229 ? 12.553 -0.886 -32.899 1.00 97.56 229 VAL A N 1
ATOM 1667 C CA . VAL A 1 229 ? 13.287 -2.111 -32.596 1.00 97.56 229 VAL A CA 1
ATOM 1668 C C . VAL A 1 229 ? 12.432 -3.328 -32.911 1.00 97.56 229 VAL A C 1
ATOM 1670 O O . VAL A 1 229 ? 11.205 -3.281 -32.931 1.00 97.56 229 VAL A O 1
ATOM 1673 N N . THR A 1 230 ? 13.094 -4.464 -33.098 1.00 97.88 230 THR A N 1
ATOM 1674 C CA . THR A 1 230 ? 12.461 -5.783 -33.015 1.00 97.88 230 THR A CA 1
ATOM 1675 C C . THR A 1 230 ? 13.231 -6.611 -31.996 1.00 97.88 230 THR A C 1
ATOM 1677 O O . THR A 1 230 ? 14.418 -6.370 -31.783 1.00 97.88 230 THR A O 1
ATOM 1680 N N . ALA A 1 231 ? 12.593 -7.607 -31.376 1.00 95.19 231 ALA A N 1
ATOM 1681 C CA . ALA A 1 231 ? 13.236 -8.422 -30.338 1.00 95.19 231 ALA A CA 1
ATOM 1682 C C . ALA A 1 231 ? 14.598 -8.999 -30.785 1.00 95.19 231 ALA A C 1
ATOM 1684 O O . ALA A 1 231 ? 15.586 -8.922 -30.054 1.00 95.19 231 ALA A O 1
ATOM 1685 N N . ASN A 1 232 ? 14.660 -9.495 -32.025 1.00 96.81 232 ASN A N 1
ATOM 1686 C CA . ASN A 1 232 ? 15.858 -10.098 -32.615 1.00 96.81 232 ASN A CA 1
ATOM 1687 C C . ASN A 1 232 ? 16.654 -9.138 -33.516 1.00 96.81 232 ASN A C 1
ATOM 1689 O O . ASN A 1 232 ? 17.651 -9.547 -34.107 1.00 96.81 232 ASN A O 1
ATOM 1693 N N . GLY A 1 233 ? 16.213 -7.887 -33.655 1.00 96.00 233 GLY A N 1
ATOM 1694 C CA . GLY A 1 233 ? 16.926 -6.862 -34.409 1.00 96.00 233 GLY A CA 1
ATOM 1695 C C . GLY A 1 233 ? 18.195 -6.435 -33.682 1.00 96.00 233 GLY A C 1
ATOM 1696 O O . GLY A 1 233 ? 18.273 -6.531 -32.455 1.00 96.00 233 GLY A O 1
ATOM 1697 N N . ALA A 1 234 ? 19.188 -5.970 -34.440 1.00 95.06 234 ALA A N 1
ATOM 1698 C CA . ALA A 1 234 ? 20.419 -5.444 -33.868 1.00 95.06 234 ALA A CA 1
ATOM 1699 C C . ALA A 1 234 ? 20.123 -4.218 -32.987 1.00 95.06 234 ALA A C 1
ATOM 1701 O O . ALA A 1 234 ? 19.334 -3.355 -33.364 1.00 95.06 234 ALA A O 1
ATOM 1702 N N . ALA A 1 235 ? 20.767 -4.145 -31.825 1.00 95.06 235 ALA A N 1
ATOM 1703 C CA . ALA A 1 235 ? 20.668 -3.030 -30.896 1.00 95.06 235 ALA A CA 1
ATOM 1704 C C . ALA A 1 235 ? 22.046 -2.729 -30.310 1.00 95.06 235 ALA A C 1
ATOM 1706 O O . ALA A 1 235 ? 22.650 -3.563 -29.630 1.00 95.06 235 ALA A O 1
ATOM 1707 N N . GLU A 1 236 ? 22.536 -1.519 -30.551 1.00 95.19 236 GLU A N 1
ATOM 1708 C CA . GLU A 1 236 ? 23.824 -1.095 -30.026 1.00 95.19 236 GLU A CA 1
ATOM 1709 C C . GLU A 1 236 ? 23.774 -0.904 -28.507 1.00 95.19 236 GLU A C 1
ATOM 1711 O O . GLU A 1 236 ? 22.856 -0.296 -27.960 1.00 95.19 236 GLU A O 1
ATOM 1716 N N . CYS A 1 237 ? 24.808 -1.388 -27.820 1.00 97.56 237 CYS A N 1
ATOM 1717 C CA . CYS A 1 237 ? 24.985 -1.199 -26.384 1.00 97.56 237 CYS A CA 1
ATOM 1718 C C . CYS A 1 237 ? 26.427 -0.753 -26.082 1.00 97.56 237 CYS A C 1
ATOM 1720 O O . CYS A 1 237 ? 27.212 -1.523 -25.515 1.00 97.56 237 CYS A O 1
ATOM 1722 N N . PRO A 1 238 ? 26.822 0.468 -26.492 1.00 97.38 238 PRO A N 1
ATOM 1723 C CA . PRO A 1 238 ? 28.123 1.026 -26.140 1.00 97.38 238 PRO A CA 1
ATOM 1724 C C . PRO A 1 238 ? 28.190 1.332 -24.640 1.00 97.38 238 PRO A C 1
ATOM 1726 O O . PRO A 1 238 ? 27.162 1.406 -23.968 1.00 97.38 238 PRO A O 1
ATOM 1729 N N . LYS A 1 239 ? 29.399 1.554 -24.114 1.00 97.38 239 LYS A N 1
ATOM 1730 C CA . LYS A 1 239 ? 29.623 1.849 -22.684 1.00 97.38 239 LYS A CA 1
ATOM 1731 C C . LYS A 1 239 ? 28.899 3.105 -22.206 1.00 97.38 239 LYS A C 1
ATOM 1733 O O . LYS A 1 239 ? 28.460 3.172 -21.057 1.00 97.38 239 LYS A O 1
ATOM 1738 N N . GLU A 1 240 ? 28.797 4.081 -23.099 1.00 96.81 240 GLU A N 1
ATOM 1739 C CA . GLU A 1 240 ? 28.142 5.357 -22.875 1.00 96.81 240 GLU A CA 1
ATOM 1740 C C . GLU A 1 240 ? 27.381 5.808 -24.122 1.00 96.81 240 GLU A C 1
ATOM 1742 O O . GLU A 1 240 ? 27.737 5.464 -25.251 1.00 96.81 240 GLU A O 1
ATOM 1747 N N . ALA A 1 241 ? 26.318 6.569 -23.901 1.00 96.12 241 ALA A N 1
ATOM 1748 C CA . ALA A 1 241 ? 25.574 7.272 -24.931 1.00 96.12 241 ALA A CA 1
ATOM 1749 C C . ALA A 1 241 ? 25.321 8.694 -24.444 1.00 96.12 241 ALA A C 1
ATOM 1751 O O . ALA A 1 241 ? 25.016 8.916 -23.269 1.00 96.12 241 ALA A O 1
ATOM 1752 N N . ARG A 1 242 ? 25.461 9.659 -25.349 1.00 94.38 242 ARG A N 1
ATOM 1753 C CA . ARG A 1 242 ? 25.181 11.059 -25.063 1.00 94.38 242 ARG A CA 1
ATOM 1754 C C . ARG A 1 242 ? 23.866 11.447 -25.715 1.00 94.38 242 ARG A C 1
ATOM 1756 O O . ARG A 1 242 ? 23.701 11.229 -26.908 1.00 94.38 242 ARG A O 1
ATOM 1763 N N . TYR A 1 243 ? 22.990 12.064 -24.935 1.00 93.12 243 TYR A N 1
ATOM 1764 C CA . TYR A 1 243 ? 21.783 12.715 -25.420 1.00 93.12 243 TYR A CA 1
ATOM 1765 C C . TYR A 1 243 ? 21.774 14.145 -24.888 1.00 93.12 243 TYR A C 1
ATOM 1767 O O . TYR A 1 243 ? 21.848 14.377 -23.676 1.00 93.12 243 TYR A O 1
ATOM 1775 N N . TYR A 1 244 ? 21.762 15.118 -25.797 1.00 91.50 244 TYR A N 1
ATOM 1776 C CA . TYR A 1 244 ? 21.885 16.535 -25.461 1.00 91.50 244 TYR A CA 1
ATOM 1777 C C . TYR A 1 244 ? 23.112 16.828 -24.555 1.00 91.50 244 TYR A C 1
ATOM 1779 O O . TYR A 1 244 ? 24.271 16.606 -24.936 1.00 91.50 244 TYR A O 1
ATOM 1787 N N . THR A 1 245 ? 22.883 17.331 -23.339 1.00 90.81 245 THR A N 1
ATOM 1788 C CA . THR A 1 245 ? 23.915 17.644 -22.336 1.00 90.81 245 THR A CA 1
ATOM 1789 C C . THR A 1 245 ? 24.222 16.490 -21.378 1.00 90.81 245 THR A C 1
ATOM 1791 O O . THR A 1 245 ? 25.131 16.623 -20.559 1.00 90.81 245 THR A O 1
ATOM 1794 N N . ARG A 1 246 ? 23.510 15.358 -21.461 1.00 92.62 246 ARG A N 1
ATOM 1795 C CA . ARG A 1 246 ? 23.644 14.228 -20.530 1.00 92.62 246 ARG A CA 1
ATOM 1796 C C . ARG A 1 246 ? 24.395 13.065 -21.172 1.00 92.62 246 ARG A C 1
ATOM 1798 O O . ARG A 1 246 ? 24.079 12.635 -22.278 1.00 92.62 246 ARG A O 1
ATOM 1805 N N . THR A 1 247 ? 25.360 12.523 -20.434 1.00 95.56 247 THR A N 1
ATOM 1806 C CA . THR A 1 247 ? 26.031 11.260 -20.764 1.00 95.56 247 THR A CA 1
ATOM 1807 C C . THR A 1 247 ? 25.500 10.170 -19.843 1.00 95.56 247 THR A C 1
ATOM 1809 O O . THR A 1 247 ? 25.635 10.264 -18.622 1.00 95.56 247 THR A O 1
ATOM 1812 N N . ILE A 1 248 ? 24.906 9.135 -20.427 1.00 96.19 248 ILE A N 1
ATOM 1813 C CA . ILE A 1 248 ? 24.397 7.962 -19.720 1.00 96.19 248 ILE A CA 1
ATOM 1814 C C . ILE A 1 248 ? 25.385 6.814 -19.894 1.00 96.19 248 ILE A C 1
ATOM 1816 O O . ILE A 1 248 ? 25.816 6.527 -21.009 1.00 96.19 248 ILE A O 1
ATOM 1820 N N . HIS A 1 249 ? 25.720 6.141 -18.797 1.00 97.00 249 HIS A N 1
ATOM 1821 C CA . HIS A 1 249 ? 26.586 4.965 -18.783 1.00 97.00 249 HIS A CA 1
ATOM 1822 C C . HIS A 1 249 ? 25.794 3.711 -18.408 1.00 97.00 249 HIS A C 1
ATOM 1824 O O . HIS A 1 249 ? 24.774 3.778 -17.719 1.00 97.00 249 HIS A O 1
ATOM 1830 N N . ASN A 1 250 ? 26.270 2.552 -18.853 1.00 97.50 250 ASN A N 1
ATOM 1831 C CA . ASN A 1 250 ? 25.803 1.264 -18.345 1.00 97.50 250 ASN A CA 1
ATOM 1832 C C . ASN A 1 250 ? 26.388 0.980 -16.955 1.00 97.50 250 ASN A C 1
ATOM 1834 O O . ASN A 1 250 ? 27.404 1.566 -16.581 1.00 97.50 250 ASN A O 1
ATOM 1838 N N . LEU A 1 251 ? 25.785 0.045 -16.210 1.00 95.25 251 LEU A N 1
ATOM 1839 C CA . LEU A 1 251 ? 26.361 -0.444 -14.952 1.00 95.25 251 LEU A CA 1
ATOM 1840 C C . LEU A 1 251 ? 27.816 -0.885 -15.184 1.00 95.25 251 LEU A C 1
ATOM 1842 O O . LEU A 1 251 ? 28.092 -1.600 -16.146 1.00 95.25 251 LEU A O 1
ATOM 1846 N N . ASP A 1 252 ? 28.747 -0.419 -14.353 1.00 96.00 252 ASP A N 1
ATOM 1847 C CA . ASP A 1 252 ? 30.189 -0.683 -14.487 1.00 96.00 252 ASP A CA 1
ATOM 1848 C C . ASP A 1 252 ? 30.763 -0.414 -15.896 1.00 96.00 252 ASP A C 1
ATOM 1850 O O . ASP A 1 252 ? 31.754 -1.019 -16.307 1.00 96.00 252 ASP A O 1
ATOM 1854 N N . HIS A 1 253 ? 30.136 0.485 -16.664 1.00 96.88 253 HIS A N 1
ATOM 1855 C CA . HIS A 1 253 ? 30.514 0.822 -18.039 1.00 96.88 253 HIS A CA 1
ATOM 1856 C C . HIS A 1 253 ? 30.625 -0.399 -18.973 1.00 96.88 253 HIS A C 1
ATOM 1858 O O . HIS A 1 253 ? 31.480 -0.422 -19.866 1.00 96.88 253 HIS A O 1
ATOM 1864 N N . PHE A 1 254 ? 29.787 -1.429 -18.789 1.00 98.06 254 PHE A N 1
ATOM 1865 C CA . PHE A 1 254 ? 29.779 -2.568 -19.711 1.00 98.06 254 PHE A CA 1
ATOM 1866 C C . PHE A 1 254 ? 29.325 -2.155 -21.120 1.00 98.06 254 PHE A C 1
ATOM 1868 O O . PHE A 1 254 ? 28.590 -1.186 -21.309 1.00 98.06 254 PHE A O 1
ATOM 1875 N N . SER A 1 255 ? 29.722 -2.944 -22.114 1.00 98.31 255 SER A N 1
ATOM 1876 C CA . SER A 1 255 ? 29.217 -2.884 -23.488 1.00 98.31 255 SER A CA 1
ATOM 1877 C C . SER A 1 255 ? 28.897 -4.288 -23.986 1.00 98.31 255 SER A C 1
ATOM 1879 O O . SER A 1 255 ? 29.467 -5.260 -23.482 1.00 98.31 255 SER A O 1
ATOM 1881 N N . LEU A 1 256 ? 28.019 -4.403 -24.981 1.00 98.06 256 LEU A N 1
ATOM 1882 C CA . LEU A 1 256 ? 27.810 -5.663 -25.698 1.00 98.06 256 LEU A CA 1
ATOM 1883 C C . LEU A 1 256 ? 28.513 -5.646 -27.064 1.00 98.06 256 LEU A C 1
ATOM 1885 O O . LEU A 1 256 ? 28.723 -4.562 -27.607 1.00 98.06 256 LEU A O 1
ATOM 1889 N N . PRO A 1 257 ? 28.900 -6.817 -27.610 1.00 96.94 257 PRO A N 1
ATOM 1890 C CA . PRO A 1 257 ? 29.482 -6.910 -28.946 1.00 96.94 257 PRO A CA 1
ATOM 1891 C C . PRO A 1 257 ? 28.549 -6.382 -30.034 1.00 96.94 257 PRO A C 1
ATOM 1893 O O . PRO A 1 257 ? 27.322 -6.481 -29.910 1.00 96.94 257 PRO A O 1
ATOM 1896 N N . ASP A 1 258 ? 29.139 -5.909 -31.128 1.00 93.75 258 ASP A N 1
ATOM 1897 C CA . ASP A 1 258 ? 28.393 -5.506 -32.317 1.00 93.75 258 ASP A CA 1
ATOM 1898 C C . ASP A 1 258 ? 27.537 -6.667 -32.840 1.00 93.75 258 ASP A C 1
ATOM 1900 O O . ASP A 1 258 ? 27.925 -7.837 -32.783 1.00 93.75 258 ASP A O 1
ATOM 1904 N N . GLY A 1 259 ? 26.340 -6.340 -33.326 1.00 92.75 259 GLY A N 1
ATOM 1905 C CA . GLY A 1 259 ? 25.351 -7.333 -33.751 1.00 92.75 259 GLY A CA 1
ATOM 1906 C C . GLY A 1 259 ? 24.555 -7.982 -32.611 1.00 92.75 259 GLY A C 1
ATOM 1907 O O . GLY A 1 259 ? 23.735 -8.858 -32.883 1.00 92.75 259 GLY A O 1
ATOM 1908 N N . SER A 1 260 ? 24.745 -7.560 -31.353 1.00 97.69 260 SER A N 1
ATOM 1909 C CA . SER A 1 260 ? 23.852 -7.963 -30.258 1.00 97.69 260 SER A CA 1
ATOM 1910 C C . SER A 1 260 ? 22.407 -7.548 -30.541 1.00 97.69 260 SER A C 1
ATOM 1912 O O . SER A 1 260 ? 22.143 -6.494 -31.113 1.00 97.69 260 SER A O 1
ATOM 1914 N N . THR A 1 261 ? 21.464 -8.382 -30.123 1.00 98.12 261 THR A N 1
ATOM 1915 C CA . THR A 1 261 ? 20.025 -8.180 -30.316 1.00 98.12 261 THR A CA 1
ATOM 1916 C C . THR A 1 261 ? 19.425 -7.266 -29.251 1.00 98.12 261 THR A C 1
ATOM 1918 O O . THR A 1 261 ? 19.951 -7.160 -28.137 1.00 98.12 261 THR A O 1
ATOM 1921 N N . PHE A 1 262 ? 18.264 -6.672 -29.534 1.00 98.00 262 PHE A N 1
ATOM 1922 C CA . PHE A 1 262 ? 17.514 -5.913 -28.531 1.00 98.00 262 PHE A CA 1
ATOM 1923 C C . PHE A 1 262 ? 17.161 -6.762 -27.301 1.00 98.00 262 PHE A C 1
ATOM 1925 O O . PHE A 1 262 ? 17.306 -6.292 -26.173 1.00 98.00 262 PHE A O 1
ATOM 1932 N N . THR A 1 263 ? 16.810 -8.042 -27.478 1.00 97.94 263 THR A N 1
ATOM 1933 C CA . THR A 1 263 ? 16.613 -8.978 -26.359 1.00 97.94 263 THR A CA 1
ATOM 1934 C C . THR A 1 263 ? 17.864 -9.129 -25.489 1.00 97.94 263 THR A C 1
ATOM 1936 O O . THR A 1 263 ? 17.749 -9.134 -24.263 1.00 97.94 263 THR A O 1
ATOM 1939 N N . GLN A 1 264 ? 19.062 -9.215 -26.076 1.00 98.19 264 GLN A N 1
ATOM 1940 C CA . GLN A 1 264 ? 20.312 -9.280 -25.305 1.00 98.19 264 GLN A CA 1
ATOM 1941 C C . GLN A 1 264 ? 20.578 -7.977 -24.539 1.00 98.19 264 GLN A C 1
ATOM 1943 O O . GLN A 1 264 ? 20.929 -8.026 -23.357 1.00 98.19 264 GLN A O 1
ATOM 1948 N N . SER A 1 265 ? 20.354 -6.824 -25.174 1.00 97.81 265 SER A N 1
ATOM 1949 C CA . SER A 1 265 ? 20.475 -5.506 -24.539 1.00 97.81 265 SER A CA 1
ATOM 1950 C C . SER A 1 265 ? 19.489 -5.328 -23.380 1.00 97.81 265 SER A C 1
ATOM 1952 O O . SER A 1 265 ? 19.896 -4.922 -22.289 1.00 97.81 265 SER A O 1
ATOM 1954 N N . PHE A 1 266 ? 18.222 -5.706 -23.570 1.00 97.81 266 PHE A N 1
ATOM 1955 C CA . PHE A 1 266 ? 17.188 -5.695 -22.535 1.00 97.81 266 PHE A CA 1
ATOM 1956 C C . PHE A 1 266 ? 17.552 -6.623 -21.367 1.00 97.81 266 PHE A C 1
ATOM 1958 O O . PHE A 1 266 ? 17.556 -6.197 -20.214 1.00 97.81 266 PHE A O 1
ATOM 1965 N N . ALA A 1 267 ? 17.942 -7.871 -21.655 1.00 97.44 267 ALA A N 1
ATOM 1966 C CA . ALA A 1 267 ? 18.296 -8.867 -20.639 1.00 97.44 267 ALA A CA 1
ATOM 1967 C C . ALA A 1 267 ? 19.511 -8.459 -19.792 1.00 97.44 267 ALA A C 1
ATOM 1969 O O . ALA A 1 267 ? 19.597 -8.801 -18.613 1.00 97.44 267 ALA A O 1
ATOM 1970 N N . ARG A 1 268 ? 20.456 -7.711 -20.374 1.00 97.50 268 ARG A N 1
ATOM 1971 C CA . ARG A 1 268 ? 21.614 -7.153 -19.661 1.00 97.50 268 ARG A CA 1
ATOM 1972 C C . ARG A 1 268 ? 21.343 -5.787 -19.035 1.00 97.50 268 ARG A C 1
ATOM 1974 O O . ARG A 1 268 ? 22.250 -5.227 -18.427 1.00 97.50 268 ARG A O 1
ATOM 1981 N N . SER A 1 269 ? 20.116 -5.274 -19.140 1.00 97.75 269 SER A N 1
ATOM 1982 C CA . SER A 1 269 ? 19.718 -3.947 -18.667 1.00 97.75 269 SER A CA 1
ATOM 1983 C C . SER A 1 269 ? 20.612 -2.830 -19.222 1.00 97.75 269 SER A C 1
ATOM 1985 O O . SER A 1 269 ? 20.978 -1.891 -18.514 1.00 97.75 269 SER A O 1
ATOM 1987 N N . CYS A 1 270 ? 20.969 -2.901 -20.504 1.00 98.31 270 CYS A N 1
ATOM 1988 C CA . CYS A 1 270 ? 21.738 -1.849 -21.165 1.00 98.31 270 CYS A CA 1
ATOM 1989 C C . CYS A 1 270 ? 20.978 -0.518 -21.104 1.00 98.31 270 CYS A C 1
ATOM 1991 O O . CYS A 1 270 ? 19.835 -0.465 -21.530 1.00 98.31 270 CYS A O 1
ATOM 1993 N N . ASN A 1 271 ? 21.559 0.545 -20.545 1.00 98.06 271 ASN A N 1
ATOM 1994 C CA . ASN A 1 271 ? 20.957 1.884 -20.552 1.00 98.06 271 ASN A CA 1
ATOM 1995 C C . ASN A 1 271 ? 21.064 2.512 -21.946 1.00 98.06 271 ASN A C 1
ATOM 1997 O O . ASN A 1 271 ? 20.101 3.074 -22.463 1.00 98.06 271 ASN A O 1
ATOM 2001 N N . THR A 1 272 ? 22.238 2.387 -22.563 1.00 97.62 272 THR A N 1
ATOM 2002 C CA . THR A 1 272 ? 22.576 3.072 -23.816 1.00 97.62 272 THR A CA 1
ATOM 2003 C C . THR A 1 272 ? 21.754 2.580 -25.004 1.00 97.62 272 THR A C 1
ATOM 2005 O O . THR A 1 272 ? 21.428 3.381 -25.872 1.00 97.62 272 THR A O 1
ATOM 2008 N N . ALA A 1 273 ? 21.312 1.319 -24.991 1.00 97.00 273 ALA A N 1
ATOM 2009 C CA . ALA A 1 273 ? 20.411 0.767 -26.004 1.00 97.00 273 ALA A CA 1
ATOM 2010 C C . ALA A 1 273 ? 19.038 1.465 -26.065 1.00 97.00 273 ALA A C 1
ATOM 2012 O O . ALA A 1 273 ? 18.405 1.445 -27.112 1.00 97.00 273 ALA A O 1
ATOM 2013 N N . PHE A 1 274 ? 18.580 2.083 -24.969 1.00 97.00 274 PHE A N 1
ATOM 2014 C CA . PHE A 1 274 ? 17.329 2.855 -24.945 1.00 97.00 274 PHE A CA 1
ATOM 2015 C C . PHE A 1 274 ? 17.582 4.328 -25.254 1.00 97.00 274 PHE A C 1
ATOM 2017 O O . PHE A 1 274 ? 16.868 4.926 -26.048 1.00 97.00 274 PHE A O 1
ATOM 2024 N N . VAL A 1 275 ? 18.625 4.907 -24.652 1.00 95.62 275 VAL A N 1
ATOM 2025 C CA . VAL A 1 275 ? 18.940 6.339 -24.787 1.00 95.62 275 VAL A CA 1
ATOM 2026 C C . VAL A 1 275 ? 19.293 6.719 -26.224 1.00 95.62 275 VAL A C 1
ATOM 2028 O O . VAL A 1 275 ? 18.975 7.818 -26.662 1.00 95.62 275 VAL A O 1
ATOM 2031 N N . LYS A 1 276 ? 19.923 5.812 -26.978 1.00 93.69 276 LYS A N 1
ATOM 2032 C CA . LYS A 1 276 ? 20.278 6.062 -28.380 1.00 93.69 276 LYS A CA 1
ATOM 2033 C C . LYS A 1 276 ? 19.080 6.199 -29.318 1.00 93.69 276 LYS A C 1
ATOM 2035 O O . LYS A 1 276 ? 19.256 6.761 -30.386 1.00 93.69 276 LYS A O 1
ATOM 2040 N N . LEU A 1 277 ? 17.912 5.699 -28.924 1.00 94.62 277 LEU A N 1
ATOM 2041 C CA . LEU A 1 277 ? 16.704 5.707 -29.750 1.00 94.62 277 LEU A CA 1
ATOM 2042 C C . LEU A 1 277 ? 15.796 6.906 -29.456 1.00 94.62 277 LEU A C 1
ATOM 2044 O O . LEU A 1 277 ? 14.728 7.002 -30.043 1.00 94.62 277 LEU A O 1
ATOM 2048 N N . ILE A 1 278 ? 16.180 7.807 -28.543 1.00 93.69 278 ILE A N 1
ATOM 2049 C CA . ILE A 1 278 ? 15.323 8.936 -28.151 1.00 93.69 278 ILE A CA 1
ATOM 2050 C C . ILE A 1 278 ? 15.077 9.876 -29.336 1.00 93.69 278 ILE A C 1
ATOM 2052 O O . ILE A 1 278 ? 13.931 10.247 -29.567 1.00 93.69 278 ILE A O 1
ATOM 2056 N N . ASP A 1 279 ? 16.115 10.209 -30.112 1.00 92.56 279 ASP A N 1
ATOM 2057 C CA . ASP A 1 279 ? 15.954 11.036 -31.320 1.00 92.56 279 ASP A CA 1
ATOM 2058 C C . ASP A 1 279 ? 15.038 10.354 -32.353 1.00 92.56 279 ASP A C 1
ATOM 2060 O O . ASP A 1 279 ? 14.234 11.021 -32.996 1.00 92.56 279 ASP A O 1
ATOM 2064 N N . ASP A 1 280 ? 15.101 9.023 -32.466 1.00 95.56 280 ASP A N 1
ATOM 2065 C CA . ASP A 1 280 ? 14.279 8.250 -33.407 1.00 95.56 280 ASP A CA 1
ATOM 2066 C C . ASP A 1 280 ? 12.805 8.134 -32.967 1.00 95.56 280 ASP A C 1
ATOM 2068 O O . ASP A 1 280 ? 11.934 7.842 -33.788 1.00 95.56 280 ASP A O 1
ATOM 2072 N N . VAL A 1 281 ? 12.499 8.344 -31.679 1.00 95.81 281 VAL A N 1
ATOM 2073 C CA . VAL A 1 281 ? 11.111 8.353 -31.180 1.00 95.81 281 VAL A CA 1
ATOM 2074 C C . VAL A 1 281 ? 10.341 9.579 -31.666 1.00 95.81 281 VAL A C 1
ATOM 2076 O O . VAL A 1 281 ? 9.131 9.444 -31.903 1.00 95.81 281 VAL A O 1
ATOM 2079 N N . ASP A 1 282 ? 11.035 10.715 -31.810 1.00 92.25 282 ASP A N 1
ATOM 2080 C CA . ASP A 1 282 ? 10.531 12.006 -32.310 1.00 92.25 282 ASP A CA 1
ATOM 2081 C C . ASP A 1 282 ? 9.186 12.432 -31.678 1.00 92.25 282 ASP A C 1
ATOM 2083 O O . ASP A 1 282 ? 8.278 12.933 -32.338 1.00 92.25 282 ASP A O 1
ATOM 2087 N N . ASP A 1 283 ? 9.017 12.149 -30.381 1.00 94.44 283 ASP A N 1
ATOM 2088 C CA . ASP A 1 283 ? 7.838 12.514 -29.587 1.00 94.44 283 ASP A CA 1
ATOM 2089 C C . ASP A 1 283 ? 8.172 12.453 -28.085 1.00 94.44 283 ASP A C 1
ATOM 2091 O O . ASP A 1 283 ? 8.187 11.377 -27.479 1.00 94.44 283 ASP A O 1
ATOM 2095 N N . ASP A 1 284 ? 8.398 13.616 -27.469 1.00 91.00 284 ASP A N 1
ATOM 2096 C CA . ASP A 1 284 ? 8.704 13.746 -26.034 1.00 91.00 284 ASP A CA 1
ATOM 2097 C C . ASP A 1 284 ? 7.576 13.210 -25.127 1.00 91.00 284 ASP A C 1
ATOM 2099 O O . ASP A 1 284 ? 7.813 12.804 -23.987 1.00 91.00 284 ASP A O 1
ATOM 2103 N N . SER A 1 285 ? 6.342 13.148 -25.640 1.00 95.56 285 SER A N 1
ATOM 2104 C CA . SER A 1 285 ? 5.182 12.634 -24.905 1.00 95.56 285 SER A CA 1
ATOM 2105 C C . SER A 1 285 ? 4.989 11.121 -25.036 1.00 95.56 285 SER A C 1
ATOM 2107 O O . SER A 1 285 ? 4.162 10.550 -24.323 1.00 95.56 285 SER A O 1
ATOM 2109 N N . ALA A 1 286 ? 5.742 10.440 -25.910 1.00 97.38 286 ALA A N 1
ATOM 2110 C CA . ALA A 1 286 ? 5.500 9.036 -26.247 1.00 97.38 286 ALA A CA 1
ATOM 2111 C C . ALA A 1 286 ? 5.536 8.108 -25.026 1.00 97.38 286 ALA A C 1
ATOM 2113 O O . ALA A 1 286 ? 4.650 7.273 -24.867 1.00 97.38 286 ALA A O 1
ATOM 2114 N N . LEU A 1 287 ? 6.508 8.286 -24.125 1.00 97.62 287 LEU A N 1
ATOM 2115 C CA . LEU A 1 287 ? 6.618 7.451 -22.927 1.00 97.62 287 LEU A CA 1
ATOM 2116 C C . LEU A 1 287 ? 5.483 7.723 -21.925 1.00 97.62 287 LEU A C 1
ATOM 2118 O O . LEU A 1 287 ? 5.000 6.797 -21.278 1.00 97.62 287 LEU A O 1
ATOM 2122 N N . ALA A 1 288 ? 5.033 8.976 -21.806 1.00 97.38 288 ALA A N 1
ATOM 2123 C CA . ALA A 1 288 ? 3.902 9.337 -20.952 1.00 97.38 288 ALA A CA 1
ATOM 2124 C C . ALA A 1 288 ? 2.577 8.779 -21.504 1.00 97.38 288 ALA A C 1
ATOM 2126 O O . ALA A 1 288 ? 1.759 8.255 -20.741 1.00 97.38 288 ALA A O 1
ATOM 2127 N N . LYS A 1 289 ? 2.387 8.829 -22.830 1.00 97.81 289 LYS A N 1
ATOM 2128 C CA . LYS A 1 289 ? 1.251 8.203 -23.523 1.00 97.81 289 LYS A CA 1
ATOM 2129 C C . LYS A 1 289 ? 1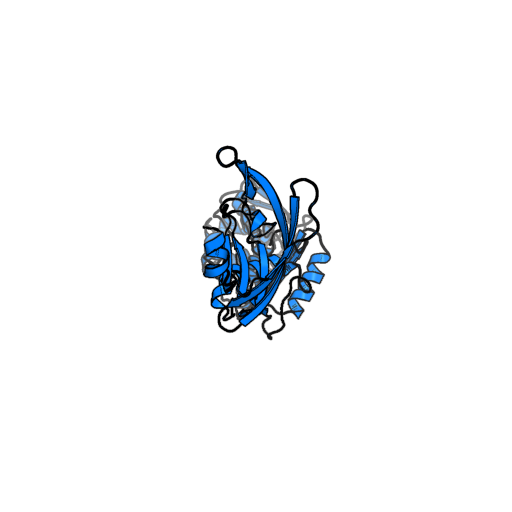.264 6.689 -23.354 1.00 97.81 289 LYS A C 1
ATOM 2131 O O . LYS A 1 289 ? 0.258 6.147 -22.918 1.00 97.81 289 LYS A O 1
ATOM 2136 N N . GLU A 1 290 ? 2.401 6.029 -23.577 1.00 97.94 290 GLU A N 1
ATOM 2137 C CA . GLU A 1 290 ? 2.566 4.585 -23.351 1.00 97.94 290 GLU A CA 1
ATOM 2138 C C . GLU A 1 290 ? 2.160 4.198 -21.923 1.00 97.94 290 GLU A C 1
ATOM 2140 O O . GLU A 1 290 ? 1.356 3.289 -21.694 1.00 97.94 290 GLU A O 1
ATOM 2145 N N . ALA A 1 291 ? 2.690 4.934 -20.941 1.00 98.00 291 ALA A N 1
ATOM 2146 C CA . ALA A 1 291 ? 2.401 4.705 -19.536 1.00 98.00 291 ALA A CA 1
ATOM 2147 C C . ALA A 1 291 ? 0.895 4.750 -19.259 1.00 98.00 291 ALA A C 1
ATOM 2149 O O . ALA A 1 291 ? 0.373 3.877 -18.567 1.00 98.00 291 ALA A O 1
ATOM 2150 N N . ARG A 1 292 ? 0.202 5.747 -19.814 1.00 97.25 292 ARG A N 1
ATOM 2151 C CA . ARG A 1 292 ? -1.219 5.991 -19.570 1.00 97.25 292 ARG A CA 1
ATOM 2152 C C . ARG A 1 292 ? -2.142 5.077 -20.367 1.00 97.25 292 ARG A C 1
ATOM 2154 O O . ARG A 1 292 ? -3.096 4.549 -19.801 1.00 97.25 292 ARG A O 1
ATOM 2161 N N . GLU A 1 293 ? -1.898 4.937 -21.662 1.00 96.25 293 GLU A N 1
ATOM 2162 C CA . GLU A 1 293 ? -2.808 4.305 -22.622 1.00 96.25 293 GLU A CA 1
ATOM 2163 C C . GLU A 1 293 ? -2.641 2.783 -22.669 1.00 96.25 293 GLU A C 1
ATOM 2165 O O . GLU A 1 293 ? -3.633 2.077 -22.845 1.00 96.25 293 GLU A O 1
ATOM 2170 N N . VAL A 1 294 ? -1.423 2.276 -22.445 1.00 96.62 294 VAL A N 1
ATOM 2171 C CA . VAL A 1 294 ? -1.113 0.836 -22.504 1.00 96.62 294 VAL A CA 1
ATOM 2172 C C . VAL A 1 294 ? -0.982 0.234 -21.104 1.00 96.62 294 VAL A C 1
ATOM 2174 O O . VAL A 1 294 ? -1.531 -0.832 -20.823 1.00 96.62 294 VAL A O 1
ATOM 2177 N N . PHE A 1 295 ? -0.285 0.923 -20.195 1.00 97.25 295 PHE A N 1
ATOM 2178 C CA . PHE A 1 295 ? 0.013 0.408 -18.849 1.00 97.25 295 PHE A CA 1
ATOM 2179 C C . PHE A 1 295 ? -0.891 0.949 -17.736 1.00 97.25 295 PHE A C 1
ATOM 2181 O O . PHE A 1 295 ? -0.745 0.535 -16.584 1.00 97.25 295 PHE A O 1
ATOM 2188 N N . GLY A 1 296 ? -1.809 1.863 -18.059 1.00 95.62 296 GLY A N 1
ATOM 2189 C CA . GLY A 1 296 ? -2.787 2.404 -17.120 1.00 95.62 296 GLY A CA 1
ATOM 2190 C C . GLY A 1 296 ? -2.212 3.232 -15.966 1.00 95.62 296 GLY A C 1
ATOM 2191 O O . GLY A 1 296 ? -2.860 3.371 -14.928 1.00 95.62 296 GLY A O 1
ATOM 2192 N N . ILE A 1 297 ? -1.007 3.776 -16.125 1.00 96.94 297 ILE A N 1
ATOM 2193 C CA . ILE A 1 297 ? -0.333 4.636 -15.147 1.00 96.94 297 ILE A CA 1
ATOM 2194 C C . ILE A 1 297 ? -0.789 6.093 -15.303 1.00 96.94 297 ILE A C 1
ATOM 2196 O O . ILE A 1 297 ? -0.890 6.626 -16.406 1.00 96.94 297 ILE A O 1
ATOM 2200 N N . GLY A 1 298 ? -1.040 6.768 -14.185 1.00 92.62 298 GLY A N 1
ATOM 2201 C CA . GLY A 1 298 ? -1.627 8.108 -14.144 1.00 92.62 298 GLY A CA 1
ATOM 2202 C C . GLY A 1 298 ? -3.156 8.100 -14.279 1.00 92.62 298 GLY A C 1
ATOM 2203 O O . GLY A 1 298 ? -3.758 9.138 -14.575 1.00 92.62 298 GLY A O 1
ATOM 2204 N N . LEU A 1 299 ? -3.793 6.939 -14.110 1.00 90.75 299 LEU A N 1
ATOM 2205 C CA . LEU A 1 299 ? -5.245 6.767 -14.079 1.00 90.75 299 LEU A CA 1
ATOM 2206 C C . LEU A 1 299 ? -5.767 6.778 -12.630 1.00 90.75 299 LEU A C 1
ATOM 2208 O O . LEU A 1 299 ? -5.047 7.008 -11.664 1.00 90.75 299 LEU A O 1
ATOM 2212 N N . ASP A 1 300 ? -7.067 6.546 -12.462 1.00 86.62 300 ASP A N 1
ATOM 2213 C CA . ASP A 1 300 ? -7.699 6.447 -11.146 1.00 86.62 300 ASP A CA 1
ATOM 2214 C C . ASP A 1 300 ? -7.870 4.974 -10.741 1.00 86.62 300 ASP A C 1
ATOM 2216 O O . ASP A 1 300 ? -8.814 4.293 -11.153 1.00 86.62 300 ASP A O 1
ATOM 2220 N N . TRP A 1 301 ? -6.928 4.461 -9.946 1.00 89.31 301 TRP A N 1
ATOM 2221 C CA . TRP A 1 301 ? -6.897 3.054 -9.546 1.00 89.31 301 TRP A CA 1
ATOM 2222 C C . TRP A 1 301 ? -7.886 2.755 -8.414 1.00 89.31 301 TRP A C 1
ATOM 2224 O O . TRP A 1 301 ? -7.794 3.287 -7.307 1.00 89.31 301 TRP A O 1
ATOM 2234 N N . LYS A 1 302 ? -8.806 1.811 -8.647 1.00 88.88 302 LYS A N 1
ATOM 2235 C CA . LYS A 1 302 ? -9.787 1.355 -7.646 1.00 88.88 302 LYS A CA 1
ATOM 2236 C C . LYS A 1 302 ? -9.353 0.049 -6.981 1.00 88.88 302 LYS A C 1
ATOM 2238 O O . LYS A 1 302 ? -9.936 -1.005 -7.203 1.00 88.88 302 LYS A O 1
ATOM 2243 N N . THR A 1 303 ? -8.342 0.124 -6.118 1.00 88.75 303 THR A N 1
ATOM 2244 C CA . THR A 1 303 ? -7.755 -1.055 -5.440 1.00 88.75 303 THR A CA 1
ATOM 2245 C C . THR A 1 303 ? -8.491 -1.484 -4.165 1.00 88.75 303 THR A C 1
ATOM 2247 O O . THR A 1 303 ? -8.154 -2.494 -3.552 1.00 88.75 303 THR A O 1
ATOM 2250 N N . GLY A 1 304 ? -9.496 -0.714 -3.743 1.00 88.31 304 GLY A N 1
ATOM 2251 C CA . GLY A 1 304 ? -10.252 -0.944 -2.511 1.00 88.31 304 GLY A CA 1
ATOM 2252 C C . GLY A 1 304 ? -9.641 -0.280 -1.275 1.00 88.31 304 GLY A C 1
ATOM 2253 O O . GLY A 1 304 ? -10.390 0.118 -0.389 1.00 88.31 304 GLY A O 1
ATOM 2254 N N . VAL A 1 305 ? -8.334 -0.021 -1.258 1.00 88.38 305 VAL A N 1
ATOM 2255 C CA . VAL A 1 305 ? -7.628 0.694 -0.177 1.00 88.38 305 VAL A CA 1
ATOM 2256 C C . VAL A 1 305 ? -6.876 1.912 -0.719 1.00 88.38 305 VAL A C 1
ATOM 2258 O O . VAL A 1 305 ? -6.939 2.201 -1.911 1.00 88.38 305 VAL A O 1
ATOM 2261 N N . VAL A 1 306 ? -6.202 2.661 0.154 1.00 87.31 306 VAL A N 1
ATOM 2262 C CA . VAL A 1 306 ? -5.435 3.846 -0.247 1.00 87.31 306 VAL A CA 1
ATOM 2263 C C . VAL A 1 306 ? -4.182 3.432 -1.023 1.00 87.31 306 VAL A C 1
ATOM 2265 O O . VAL A 1 306 ? -3.340 2.686 -0.514 1.00 87.31 306 VAL A O 1
ATOM 2268 N N . THR A 1 307 ? -4.049 3.964 -2.237 1.00 91.25 307 THR A N 1
ATOM 2269 C CA . THR A 1 307 ? -2.884 3.819 -3.118 1.00 91.25 307 THR A CA 1
ATOM 2270 C C . THR A 1 307 ? -2.501 5.160 -3.718 1.00 91.25 307 THR A C 1
ATOM 2272 O O . THR A 1 307 ? -3.368 5.988 -3.988 1.00 91.25 307 THR A O 1
ATOM 2275 N N . THR A 1 308 ? -1.213 5.335 -3.989 1.00 91.75 308 THR A N 1
ATOM 2276 C CA . THR A 1 308 ? -0.715 6.399 -4.864 1.00 91.75 308 THR A CA 1
ATOM 2277 C C . THR A 1 308 ? -0.502 5.789 -6.244 1.00 91.75 308 THR A C 1
ATOM 2279 O O . THR A 1 308 ? 0.163 4.757 -6.346 1.00 91.75 308 THR A O 1
ATOM 2282 N N . ASP A 1 309 ? -1.059 6.387 -7.296 1.00 91.81 309 ASP A N 1
ATOM 2283 C CA . ASP A 1 309 ? -0.728 5.951 -8.653 1.00 91.81 309 ASP A CA 1
ATOM 2284 C C . ASP A 1 309 ? 0.663 6.456 -9.074 1.00 91.81 309 ASP A C 1
ATOM 2286 O O . ASP A 1 309 ? 1.175 7.445 -8.540 1.00 91.81 309 ASP A O 1
ATOM 2290 N N . GLY A 1 310 ? 1.281 5.750 -10.016 1.00 94.75 310 GLY A N 1
ATOM 2291 C CA . GLY A 1 310 ? 2.528 6.157 -10.631 1.00 94.75 310 GLY A CA 1
ATOM 2292 C C . GLY A 1 310 ? 2.354 7.410 -11.488 1.00 94.75 310 GLY A C 1
ATOM 2293 O O . GLY A 1 310 ? 1.260 7.752 -11.934 1.00 94.75 310 GLY A O 1
ATOM 2294 N N . SER A 1 311 ? 3.463 8.094 -11.734 1.00 96.81 311 SER A N 1
ATOM 2295 C CA . SER A 1 311 ? 3.524 9.292 -12.563 1.00 96.81 311 SER A CA 1
ATOM 2296 C C . SER A 1 311 ? 4.679 9.168 -13.540 1.00 96.81 311 SER A C 1
ATOM 2298 O O . SER A 1 311 ? 5.816 8.954 -13.120 1.00 96.81 311 SER A O 1
ATOM 2300 N N . VAL A 1 312 ? 4.391 9.361 -14.825 1.00 97.62 312 VAL A N 1
ATOM 2301 C CA . VAL A 1 312 ? 5.380 9.457 -15.905 1.00 97.62 312 VAL A CA 1
ATOM 2302 C C . VAL A 1 312 ? 5.197 10.820 -16.579 1.00 97.62 312 VAL A C 1
ATOM 2304 O O . VAL A 1 312 ? 4.422 10.924 -17.527 1.00 97.62 312 VAL A O 1
ATOM 2307 N N . PRO A 1 313 ? 5.821 11.890 -16.052 1.00 96.12 313 PRO A N 1
ATOM 2308 C CA . PRO A 1 313 ? 5.770 13.201 -16.687 1.00 96.12 313 PRO A CA 1
ATOM 2309 C C . PRO A 1 313 ? 6.426 13.182 -18.071 1.00 96.12 313 PRO A C 1
ATOM 2311 O O . PRO A 1 313 ? 7.360 12.410 -18.312 1.00 96.12 313 PRO A O 1
ATOM 2314 N N . GLU A 1 314 ? 5.948 14.055 -18.954 1.00 95.31 314 GLU A N 1
ATOM 2315 C CA . GLU A 1 314 ? 6.649 14.387 -20.193 1.00 95.31 314 GLU A CA 1
ATOM 2316 C C . GLU A 1 314 ? 7.928 15.150 -19.840 1.00 95.31 314 GLU A C 1
ATOM 2318 O O . GLU A 1 314 ? 7.897 16.088 -19.044 1.00 95.31 314 GLU A O 1
ATOM 2323 N N . GLU A 1 315 ? 9.049 14.732 -20.415 1.00 94.00 315 GLU A N 1
ATOM 2324 C CA . GLU A 1 315 ? 10.355 15.341 -20.180 1.00 94.00 315 GLU A CA 1
ATOM 2325 C C . GLU A 1 315 ? 11.062 15.546 -21.512 1.00 94.00 315 GLU A C 1
ATOM 2327 O O . GLU A 1 315 ? 10.905 14.751 -22.435 1.00 94.00 315 GLU A O 1
ATOM 2332 N N . VAL A 1 316 ? 11.874 16.598 -21.588 1.00 91.69 316 VAL A N 1
ATOM 2333 C CA . VAL A 1 316 ? 12.549 17.020 -22.821 1.00 91.69 316 VAL A CA 1
ATOM 2334 C C . VAL A 1 316 ? 14.060 17.099 -22.619 1.00 91.69 316 VAL A C 1
ATOM 2336 O O . VAL A 1 316 ? 14.562 17.162 -21.490 1.00 91.69 316 VAL A O 1
ATOM 2339 N N . GLN A 1 317 ? 14.807 17.168 -23.723 1.00 89.75 317 GLN A N 1
ATOM 2340 C CA . GLN A 1 317 ? 16.259 17.383 -23.710 1.00 89.75 317 GLN A CA 1
ATOM 2341 C C . GLN A 1 317 ? 16.979 16.378 -22.783 1.00 89.75 317 GLN A C 1
ATOM 2343 O O . GLN A 1 317 ? 16.650 15.198 -22.733 1.00 89.75 317 GLN A O 1
ATOM 2348 N N . GLY A 1 318 ? 17.985 16.817 -22.022 1.00 87.94 318 GLY A N 1
ATOM 2349 C CA . GLY A 1 318 ? 18.779 15.917 -21.185 1.00 87.94 318 GLY A CA 1
ATOM 2350 C C . GLY A 1 318 ? 17.959 15.083 -20.188 1.00 87.94 318 GLY A C 1
ATOM 2351 O O . GLY A 1 318 ? 18.367 13.966 -19.877 1.00 87.94 318 GLY A O 1
ATOM 2352 N N . GLU A 1 319 ? 16.818 15.578 -19.700 1.00 92.69 319 GLU A N 1
ATOM 2353 C CA . GLU A 1 319 ? 16.021 14.846 -18.708 1.00 92.69 319 GLU A CA 1
ATOM 2354 C C . GLU A 1 319 ? 15.282 13.650 -19.326 1.00 92.69 319 GLU A C 1
ATOM 2356 O O . GLU A 1 319 ? 15.203 12.595 -18.694 1.00 92.69 319 GLU A O 1
ATOM 2361 N N . ALA A 1 320 ? 14.887 13.741 -20.604 1.00 92.75 320 ALA A N 1
ATOM 2362 C CA . ALA A 1 320 ? 14.308 12.622 -21.354 1.00 92.75 320 ALA A CA 1
ATOM 2363 C C . ALA A 1 320 ? 15.221 11.378 -21.337 1.00 92.75 320 ALA A C 1
ATOM 2365 O O . ALA A 1 320 ? 14.755 10.247 -21.187 1.00 92.75 320 ALA A O 1
ATOM 2366 N N . ALA A 1 321 ? 16.545 11.576 -21.379 1.00 93.25 321 ALA A N 1
ATOM 2367 C CA . ALA A 1 321 ? 17.512 10.480 -21.316 1.00 93.25 321 ALA A CA 1
ATOM 2368 C C . ALA A 1 321 ? 17.472 9.703 -19.995 1.00 93.25 321 ALA A C 1
ATOM 2370 O O . ALA A 1 321 ? 17.583 8.476 -19.995 1.00 93.25 321 ALA A O 1
ATOM 2371 N N . ALA A 1 322 ? 17.299 10.401 -18.871 1.00 94.50 322 ALA A N 1
ATOM 2372 C CA . ALA A 1 322 ? 17.122 9.762 -17.572 1.00 94.50 322 ALA A CA 1
ATOM 2373 C C . ALA A 1 322 ? 15.717 9.146 -17.452 1.00 94.50 322 ALA A C 1
ATOM 2375 O O . ALA A 1 322 ? 15.564 8.053 -16.896 1.00 94.50 322 ALA A O 1
ATOM 2376 N N . GLN A 1 323 ? 14.704 9.803 -18.025 1.00 95.31 323 GLN A N 1
ATOM 2377 C CA . GLN A 1 323 ? 13.312 9.353 -18.031 1.00 95.31 323 GLN A CA 1
ATOM 2378 C C . GLN A 1 323 ? 13.158 7.966 -18.668 1.00 95.31 323 GLN A C 1
ATOM 2380 O O . GLN A 1 323 ? 12.587 7.070 -18.050 1.00 95.31 323 GLN A O 1
ATOM 2385 N N . TYR A 1 324 ? 13.762 7.739 -19.840 1.00 96.12 324 TYR A N 1
ATOM 2386 C CA . TYR A 1 324 ? 13.646 6.489 -20.611 1.00 96.12 324 TYR A CA 1
ATOM 2387 C C . TYR A 1 324 ? 14.186 5.245 -19.895 1.00 96.12 324 TYR A C 1
ATOM 2389 O O . TYR A 1 324 ? 13.832 4.116 -20.243 1.00 96.12 324 TYR A O 1
ATOM 2397 N N . ILE A 1 325 ? 15.036 5.433 -18.886 1.00 96.94 325 ILE A N 1
ATOM 2398 C CA . ILE A 1 325 ? 15.619 4.355 -18.078 1.00 96.94 325 ILE A CA 1
ATOM 2399 C C . ILE A 1 325 ? 15.127 4.369 -16.624 1.00 96.94 325 ILE A C 1
ATOM 2401 O O . ILE A 1 325 ? 15.701 3.676 -15.780 1.00 96.94 325 ILE A O 1
ATOM 2405 N N . GLY A 1 326 ? 14.085 5.156 -16.334 1.00 97.00 326 GLY A N 1
ATOM 2406 C CA . GLY A 1 326 ? 13.437 5.252 -15.026 1.00 97.00 326 GLY A CA 1
ATOM 2407 C C . GLY A 1 326 ? 14.254 5.964 -13.953 1.00 97.00 326 GLY A C 1
ATOM 2408 O O . GLY A 1 326 ? 14.063 5.689 -12.771 1.00 97.00 326 GLY A O 1
ATOM 2409 N N . GLN A 1 327 ? 15.180 6.836 -14.354 1.00 95.69 327 GLN A N 1
ATOM 2410 C CA . GLN A 1 327 ? 16.055 7.612 -13.466 1.00 95.69 327 GLN A CA 1
ATOM 2411 C C . GLN A 1 327 ? 15.777 9.124 -13.500 1.00 95.69 327 GLN A C 1
ATOM 2413 O O . GLN A 1 327 ? 16.487 9.872 -12.833 1.00 95.69 327 GLN A O 1
ATOM 2418 N N . GLY A 1 328 ? 14.795 9.563 -14.293 1.00 94.06 328 GLY A N 1
ATOM 2419 C CA . GLY A 1 328 ? 14.342 10.953 -14.346 1.00 94.06 328 GLY A CA 1
ATOM 2420 C C . GLY A 1 328 ? 13.306 11.262 -13.263 1.00 94.06 328 GLY A C 1
ATOM 2421 O O . GLY A 1 328 ? 13.440 10.854 -12.108 1.00 94.06 328 GLY A O 1
ATOM 2422 N N . THR A 1 329 ? 12.233 11.945 -13.647 1.00 96.25 329 THR A N 1
ATOM 2423 C CA . THR A 1 329 ? 11.155 12.409 -12.760 1.00 96.25 329 THR A CA 1
ATOM 2424 C C . THR A 1 329 ? 10.015 11.399 -12.585 1.00 96.25 329 THR A C 1
ATOM 2426 O O . THR A 1 329 ? 9.053 11.677 -11.864 1.00 96.25 329 THR A O 1
ATOM 2429 N N . VAL A 1 330 ? 10.116 10.209 -13.197 1.00 97.69 330 VAL A N 1
ATOM 2430 C CA . VAL A 1 330 ? 9.158 9.108 -13.002 1.00 97.69 330 VAL A CA 1
ATOM 2431 C C . VAL A 1 330 ? 9.067 8.715 -11.528 1.00 97.69 330 VAL A C 1
ATOM 2433 O O . VAL A 1 330 ? 10.074 8.436 -10.877 1.00 97.69 330 VAL A O 1
ATOM 2436 N N . GLN A 1 331 ? 7.842 8.614 -11.018 1.00 97.75 331 GLN A N 1
ATOM 2437 C CA . GLN A 1 331 ? 7.561 8.163 -9.657 1.00 97.75 331 GLN A CA 1
ATOM 2438 C C . GLN A 1 331 ? 6.668 6.931 -9.688 1.00 97.75 331 GLN A C 1
ATOM 2440 O O . GLN A 1 331 ? 5.611 6.942 -10.307 1.00 97.75 331 GLN A O 1
ATOM 2445 N N . MET A 1 332 ? 7.087 5.880 -8.992 1.00 97.75 332 MET A N 1
ATOM 2446 C CA . MET A 1 332 ? 6.377 4.609 -8.887 1.00 97.75 332 MET A CA 1
ATOM 2447 C C . MET A 1 332 ? 6.457 4.070 -7.456 1.00 97.75 332 MET A C 1
ATOM 2449 O O . MET A 1 332 ? 7.328 4.450 -6.667 1.00 97.75 332 MET A O 1
ATOM 2453 N N . ASN A 1 333 ? 5.581 3.119 -7.150 1.00 97.31 333 ASN A N 1
ATOM 2454 C CA . ASN A 1 333 ? 5.731 2.183 -6.040 1.00 97.31 333 ASN A CA 1
ATOM 2455 C C . ASN A 1 333 ? 5.782 0.729 -6.539 1.00 97.31 333 ASN A C 1
ATOM 2457 O O . ASN A 1 333 ? 5.650 0.436 -7.731 1.00 97.31 333 ASN A O 1
ATOM 2461 N N . ALA A 1 334 ? 5.985 -0.206 -5.608 1.00 97.81 334 ALA A N 1
ATOM 2462 C CA . ALA A 1 334 ? 6.092 -1.626 -5.928 1.00 97.81 334 ALA A CA 1
ATOM 2463 C C . ALA A 1 334 ? 4.810 -2.192 -6.567 1.00 97.81 334 ALA A C 1
ATOM 2465 O O . ALA A 1 334 ? 4.901 -3.074 -7.422 1.00 97.81 334 ALA A O 1
ATOM 2466 N N . LEU A 1 335 ? 3.630 -1.683 -6.197 1.00 98.00 335 LEU A N 1
ATOM 2467 C CA . LEU A 1 335 ? 2.368 -2.078 -6.818 1.00 98.00 335 LEU A CA 1
ATOM 2468 C C . LEU A 1 335 ? 2.306 -1.643 -8.292 1.00 98.00 335 LEU A C 1
ATOM 2470 O O . LEU A 1 335 ? 1.933 -2.465 -9.131 1.00 98.00 335 LEU A O 1
ATOM 2474 N N . ASN A 1 336 ? 2.741 -0.424 -8.635 1.00 97.69 336 ASN A N 1
ATOM 2475 C CA . ASN A 1 336 ? 2.808 0.007 -10.038 1.00 97.69 336 ASN A CA 1
ATOM 2476 C C . ASN A 1 336 ? 3.732 -0.904 -10.859 1.00 97.69 336 ASN A C 1
ATOM 2478 O O . ASN A 1 336 ? 3.351 -1.374 -11.930 1.00 97.69 336 ASN A O 1
ATOM 2482 N N . MET A 1 337 ? 4.912 -1.240 -10.328 1.00 98.12 337 MET A N 1
ATOM 2483 C CA . MET A 1 337 ? 5.863 -2.108 -11.033 1.00 98.12 337 MET A CA 1
ATOM 2484 C C . MET A 1 337 ? 5.364 -3.549 -11.196 1.00 98.12 337 MET A C 1
ATOM 2486 O O . MET A 1 337 ? 5.596 -4.182 -12.234 1.00 98.12 337 MET A O 1
ATOM 2490 N N . ALA A 1 338 ? 4.645 -4.071 -10.198 1.00 97.94 338 ALA A N 1
ATOM 2491 C CA . ALA A 1 338 ? 3.982 -5.365 -10.306 1.00 97.94 338 ALA A CA 1
ATOM 2492 C C . ALA A 1 338 ? 2.900 -5.352 -11.400 1.00 97.94 338 ALA A C 1
ATOM 2494 O O . ALA A 1 338 ? 2.777 -6.330 -12.139 1.00 97.94 338 ALA A O 1
ATOM 2495 N N . SER A 1 339 ? 2.164 -4.243 -11.539 1.00 97.25 339 SER A N 1
ATOM 2496 C CA . SER A 1 339 ? 1.175 -4.056 -12.604 1.00 97.25 339 SER A CA 1
ATOM 2497 C C . SER A 1 339 ? 1.817 -3.968 -13.986 1.00 97.25 339 SER A C 1
ATOM 2499 O O . SER A 1 339 ? 1.396 -4.685 -14.882 1.00 97.25 339 SER A O 1
ATOM 2501 N N . ILE A 1 340 ? 2.898 -3.195 -14.148 1.00 97.88 340 ILE A N 1
ATOM 2502 C CA . ILE A 1 340 ? 3.640 -3.102 -15.420 1.00 97.88 340 ILE A CA 1
ATOM 2503 C C . ILE A 1 340 ? 4.087 -4.491 -15.893 1.00 97.88 340 ILE A C 1
ATOM 2505 O O . ILE A 1 340 ? 3.911 -4.862 -17.053 1.00 97.88 340 ILE A O 1
ATOM 2509 N N . THR A 1 341 ? 4.612 -5.301 -14.971 1.00 97.00 341 THR A N 1
ATOM 2510 C CA . THR A 1 341 ? 5.022 -6.680 -15.274 1.00 97.00 341 THR A CA 1
ATOM 2511 C C . THR A 1 341 ? 3.825 -7.573 -15.620 1.00 97.00 341 THR A C 1
ATOM 2513 O O . THR A 1 341 ? 3.938 -8.459 -16.469 1.00 97.00 341 THR A O 1
ATOM 2516 N N . ALA A 1 342 ? 2.678 -7.369 -14.965 1.00 97.44 342 ALA A N 1
ATOM 2517 C CA . ALA A 1 342 ? 1.450 -8.089 -15.279 1.00 97.44 342 ALA A CA 1
ATOM 2518 C C . ALA A 1 342 ? 0.965 -7.766 -16.697 1.00 97.44 342 ALA A C 1
ATOM 2520 O O . ALA A 1 342 ? 0.797 -8.702 -17.477 1.00 97.44 342 ALA A O 1
ATOM 2521 N N . THR A 1 343 ? 0.853 -6.481 -17.045 1.00 97.12 343 THR A N 1
ATOM 2522 C CA . THR A 1 343 ? 0.443 -6.005 -18.372 1.00 97.12 343 THR A CA 1
ATOM 2523 C C . THR A 1 343 ? 1.375 -6.518 -19.460 1.00 97.12 343 THR A C 1
ATOM 2525 O O . THR A 1 343 ? 0.905 -7.099 -20.431 1.00 97.12 343 THR A O 1
ATOM 2528 N N . ALA A 1 344 ? 2.696 -6.429 -19.273 1.00 96.19 344 ALA A N 1
ATOM 2529 C CA . ALA A 1 344 ? 3.660 -6.952 -20.244 1.00 96.19 344 ALA A CA 1
ATOM 2530 C C . ALA A 1 344 ? 3.511 -8.468 -20.480 1.00 96.19 344 ALA A C 1
ATOM 2532 O O . ALA A 1 344 ? 3.800 -8.972 -21.564 1.00 96.19 344 ALA A O 1
ATOM 2533 N N . ARG A 1 345 ? 3.056 -9.220 -19.468 1.00 95.69 345 ARG A N 1
ATOM 2534 C CA . ARG A 1 345 ? 2.835 -10.667 -19.575 1.00 95.69 345 ARG A CA 1
ATOM 2535 C C . ARG A 1 345 ? 1.505 -11.021 -20.240 1.00 95.69 345 ARG A C 1
ATOM 2537 O O . ARG A 1 345 ? 1.424 -12.068 -20.879 1.00 95.69 345 ARG A O 1
ATOM 2544 N N . THR A 1 346 ? 0.455 -10.240 -20.008 1.00 95.62 346 THR A N 1
ATOM 2545 C CA . THR A 1 346 ? -0.910 -10.564 -20.456 1.00 95.62 346 THR A CA 1
ATOM 2546 C C . THR A 1 346 ? -1.337 -9.806 -21.705 1.00 95.62 346 THR A C 1
ATOM 2548 O O . THR A 1 346 ? -2.280 -10.240 -22.358 1.00 95.62 346 THR A O 1
ATOM 2551 N N . GLY A 1 347 ? -0.665 -8.702 -22.035 1.00 92.19 347 GLY A N 1
ATOM 2552 C CA . GLY A 1 347 ? -1.085 -7.757 -23.070 1.00 92.19 347 GLY A CA 1
ATOM 2553 C C . GLY A 1 347 ? -2.334 -6.958 -22.689 1.00 92.19 347 GLY A C 1
ATOM 2554 O O . GLY A 1 347 ? -2.985 -6.399 -23.562 1.00 92.19 347 GLY A O 1
ATOM 2555 N N . THR A 1 348 ? -2.715 -6.954 -21.409 1.00 87.88 348 THR A N 1
ATOM 2556 C CA . THR A 1 348 ? -3.934 -6.296 -20.922 1.00 87.88 348 THR A CA 1
ATOM 2557 C C . THR A 1 348 ? -3.683 -5.644 -19.572 1.00 87.88 348 THR A C 1
ATOM 2559 O O . THR A 1 348 ? -3.152 -6.302 -18.671 1.00 87.88 348 THR A O 1
ATOM 2562 N N . PHE A 1 349 ? -4.111 -4.392 -19.434 1.00 83.81 349 PHE A N 1
ATOM 2563 C CA . PHE A 1 349 ? -4.294 -3.708 -18.159 1.00 83.81 349 PHE A CA 1
ATOM 2564 C C . PHE A 1 349 ? -5.774 -3.761 -17.760 1.00 83.81 349 PHE A C 1
ATOM 2566 O O . PHE A 1 349 ? -6.630 -3.504 -18.637 1.00 83.81 349 PHE A O 1
#

Radius of gyration: 32.11 Å; chains: 1; bounding box: 64×49×92 Å

Sequence (349 aa):
PVLASYGEDARIGKVKITPGPPVGTKVPYTVKATVSYDGKSKPLSYASELTVVRGLTTGKALVDWAPTVVHPQLTEGATLRTGESSTPTIEAVDRNGKVLTKEEYPSLGPILDTLREKYGESAGGSPGVETWIEPADETQPDINLLTLAKGKPGRVQTTIDAGAQAAAERAVKKYAEASVVAVKPSTGAIRAVANNPATGFNAAMQGKQAPGSTLKIMTAAMLLEKGLVTANGAAECPKEARYYTRTIHNLDHFSLPDGSTFTQSFARSCNTAFVKLIDDVDDDSALAKEAREVFGIGLDWKTGVVTTDGSVPEEVQGEAAAQYIGQGTVQMNALNMASITATARTGTF

Organism: NCBI:txid2706086

Foldseek 3Di:
DAVCLCCPFQVWADWDKAWDDDDVQKIKIKIWTWHDDPRFIDIAIDIAMWGWDQDPVPRDTDTPDDSRVVPVPDHPPKYKHKDFDPQQAAFEAEQVRHTDDCVLQVLCVVVNVQCRVQCSVVLPKGGWIFIWIGHNDNVDDIGTRDTRGHIGHRYHYAHEASVVANVQQVVQVVDAFDWAWAADLVPRGTHYTATVVSNDPRLQFANWDQPFQLLLLLLVVLCVVVVVFDQQFWFWQFQWDDFAPDIDGDDVSDTDDGSDHPVRCSVSSRLRSRLVCPVVSVDLCSSVCSCCVQLNAPHDDPNVGDGDGKHQDRDDTRQSSCSSRRNHNTTDHNSSSNSSVSCSVPVHD

pLDDT: mean 92.55, std 6.98, range [57.72, 98.81]